Protein AF-A0A2X2K6B7-F1 (afdb_monomer_lite)

pLDDT: mean 80.63, std 18.77, range [23.19, 98.56]

Secondary structure (DSSP, 8-state):
-------TT-BSHHHHTT--HHHHHHHHHHHHH--THHHHHHHHHHHHHHTT--TTTTHHHHHHSTTHHHHHHHHHHHHHHHHHHHT--BSS--SS--HHHHHHHSPTT-HHHHHHHHHHHHHHHHHHHHHHHHHS-S-SS-HHHHHHHHHHHHTS--TTHHHHHHGGG---------------------HHHHHHTTTTT-GGGS--TT--EEEEEESSSSSHHHHHHHHHHHHHHHHT--S-EEEEEEGGG--TT-SEEEEEHHHHHHHHHH-TTSEEEEES-TTS-THHHHHHHHHHHHTT-

Radius of gyration: 25.57 Å; chains: 1; bounding box: 60×55×74 Å

Organism: Staphylococcus aureus (NCBI:txid1280)

Sequence (305 aa):
MQIKLQKAGQSILYTIESNPGPGLGILLAYMIFGKGTAKATSYGAGIIHFFGGIHEIYFPYVLMRPLLFIAVILGGMTGVATYQATGFGFKSPASPGSFIVYCLNAPRGEFLHMLLGVFLATLVSFVVAALIMKFTKEPKQDLEAATAQMETTKGKKSSVASKLVSSDKNVNTEENASGNVSETSSLDDDPEALLDNYNTEDVDAHNYNNINHVIFACDAGMGSSAMGASMLRNKFKKAGINDITVTNTAINQLPKDAQLVITQKKLTDRAIKQTPNAIHISVDNFLNSPRYEELLNNLKKDDQA

Foldseek 3Di:
DDQPDQDPQFDLVLCLVLQLQLLLLLLVLCCVLNDDLSNQLSVVLNCCVAAVLPSCLSQLSCLQPVVLVVLSVQLSVQLSVLCSVVVFGFNHRQPSSYVVSLCVRGPPPCVVSSVVSSNSSSVSSNVSSNVCSVPDDGTPDDSQVSQVVSCVVVVHHDPPNVVSSVPPPDDDDDDDDDDDDDDDDDDDDDLVVVVVVQPQADLPVDACLPAQEEEEEDQAFPHQSQLLQVVLVVVCVVLVNDRHHGGTGYLQPDDQPAAHYEYAPVCQSSNCVSHVNHRHHHAPGSNDGPSSVVNSVNVVVSVVD

Structure (mmCIF, N/CA/C/O backbone):
data_AF-A0A2X2K6B7-F1
#
_entry.id   AF-A0A2X2K6B7-F1
#
loop_
_atom_site.group_PDB
_atom_site.id
_atom_site.type_symbol
_atom_site.label_atom_id
_atom_site.label_alt_id
_atom_site.label_comp_id
_atom_site.label_asym_id
_atom_site.label_entity_id
_atom_site.label_seq_id
_atom_site.pdbx_PDB_ins_code
_atom_site.Cartn_x
_atom_site.Cartn_y
_atom_site.Cartn_z
_atom_site.occupancy
_atom_site.B_iso_or_equiv
_atom_site.auth_seq_id
_atom_site.auth_comp_id
_atom_site.auth_asym_id
_atom_site.auth_atom_id
_atom_site.pdbx_PDB_model_num
ATOM 1 N N . MET A 1 1 ? 29.391 -13.416 -27.187 1.00 36.59 1 MET A N 1
ATOM 2 C CA . MET A 1 1 ? 28.693 -12.766 -26.057 1.00 36.59 1 MET A CA 1
ATOM 3 C C . MET A 1 1 ? 29.237 -11.347 -25.927 1.00 36.59 1 MET A C 1
ATOM 5 O O . MET A 1 1 ? 30.219 -11.123 -25.239 1.00 36.59 1 MET A O 1
ATOM 9 N N . GLN A 1 2 ? 28.696 -10.410 -26.710 1.00 31.72 2 GLN A N 1
ATOM 10 C CA . GLN A 1 2 ? 29.083 -8.997 -26.648 1.00 31.72 2 GLN A CA 1
ATOM 11 C C . GLN A 1 2 ? 28.330 -8.373 -25.472 1.00 31.72 2 GLN A C 1
ATOM 13 O O . GLN A 1 2 ? 27.160 -8.021 -25.604 1.00 31.72 2 GLN A O 1
ATOM 18 N N . ILE A 1 3 ? 28.987 -8.283 -24.315 1.00 41.78 3 ILE A N 1
ATOM 19 C CA . ILE A 1 3 ? 28.579 -7.364 -23.253 1.00 41.78 3 ILE A CA 1
ATOM 20 C C . ILE A 1 3 ? 28.720 -5.972 -23.874 1.00 41.78 3 ILE A C 1
ATOM 22 O O . ILE A 1 3 ? 29.827 -5.447 -23.977 1.00 41.78 3 ILE A O 1
ATOM 26 N N . LYS A 1 4 ? 27.622 -5.410 -24.398 1.00 45.00 4 LYS A N 1
ATOM 27 C CA . LYS A 1 4 ? 27.599 -4.011 -24.831 1.00 45.00 4 LYS A CA 1
ATOM 28 C C . LYS A 1 4 ? 27.920 -3.182 -23.593 1.00 45.00 4 LYS A C 1
ATOM 30 O O . LYS A 1 4 ? 27.087 -3.066 -22.698 1.00 45.00 4 LYS A O 1
ATOM 35 N N . LEU A 1 5 ? 29.145 -2.654 -23.549 1.00 41.78 5 LEU A N 1
ATOM 36 C CA . LEU A 1 5 ? 29.534 -1.538 -22.695 1.00 41.78 5 LEU A CA 1
ATOM 37 C C . LEU A 1 5 ? 28.366 -0.546 -22.700 1.00 41.78 5 LEU A C 1
ATOM 39 O O . LEU A 1 5 ? 27.900 -0.187 -23.787 1.00 41.78 5 LEU A O 1
ATOM 43 N N . GLN A 1 6 ? 27.866 -0.173 -21.517 1.00 52.03 6 GLN A N 1
ATOM 44 C CA . GLN A 1 6 ? 26.824 0.843 -21.368 1.00 52.03 6 GLN A CA 1
ATOM 45 C C . GLN A 1 6 ? 27.099 1.973 -22.361 1.00 52.03 6 GLN A C 1
ATOM 47 O O . GLN A 1 6 ? 28.193 2.546 -22.354 1.00 52.03 6 GLN A O 1
ATOM 52 N N . LYS A 1 7 ? 26.152 2.248 -23.270 1.00 57.50 7 LYS A N 1
ATOM 53 C CA . LYS A 1 7 ? 26.311 3.373 -24.198 1.00 57.50 7 LYS A CA 1
ATOM 54 C C . LYS A 1 7 ? 26.575 4.601 -23.336 1.00 57.50 7 LYS A C 1
ATOM 56 O O . LYS A 1 7 ? 25.858 4.804 -22.356 1.00 57.50 7 LYS A O 1
ATOM 61 N N . ALA A 1 8 ? 27.605 5.374 -23.677 1.00 60.56 8 ALA A N 1
ATOM 62 C CA . ALA A 1 8 ? 28.052 6.511 -22.879 1.00 60.56 8 ALA A CA 1
ATOM 63 C C . ALA A 1 8 ? 26.851 7.337 -22.369 1.00 60.56 8 ALA A C 1
ATOM 65 O O . ALA A 1 8 ? 26.069 7.864 -23.164 1.00 60.56 8 ALA A O 1
ATOM 66 N N . GLY A 1 9 ? 26.674 7.371 -21.043 1.00 72.94 9 GLY A N 1
ATOM 67 C CA . GLY A 1 9 ? 25.596 8.099 -20.367 1.00 72.94 9 GLY A CA 1
ATOM 68 C C . GLY A 1 9 ? 24.354 7.296 -19.954 1.00 72.94 9 GLY A C 1
ATOM 69 O O . GLY A 1 9 ? 23.436 7.908 -19.425 1.00 72.94 9 GLY A O 1
ATOM 70 N N . GLN A 1 10 ? 24.280 5.975 -20.164 1.00 82.25 10 GLN A N 1
ATOM 71 C CA . GLN A 1 10 ? 23.210 5.124 -19.610 1.00 82.25 10 GLN A CA 1
ATOM 72 C C . GLN A 1 10 ? 23.665 4.404 -18.336 1.00 82.25 10 GLN A C 1
ATOM 74 O O . GLN A 1 10 ? 24.762 3.861 -18.311 1.00 82.25 10 GLN A O 1
ATOM 79 N N . SER A 1 11 ? 22.811 4.328 -17.312 1.00 86.75 11 SER A N 1
ATOM 80 C CA . SER A 1 11 ? 23.083 3.578 -16.083 1.00 86.75 11 SER A CA 1
ATOM 81 C C . SER A 1 11 ? 21.864 2.798 -15.600 1.00 86.75 11 SER A C 1
ATOM 83 O O . SER A 1 11 ? 20.737 3.298 -15.573 1.00 86.75 11 SER A O 1
ATOM 85 N N . ILE A 1 12 ? 22.111 1.563 -15.159 1.00 85.62 12 ILE A N 1
ATOM 86 C CA . ILE A 1 12 ? 21.114 0.723 -14.488 1.00 85.62 12 ILE A CA 1
ATOM 87 C C . ILE A 1 12 ? 20.723 1.291 -13.119 1.00 85.62 12 ILE A C 1
ATOM 89 O O . ILE A 1 12 ? 19.596 1.088 -12.681 1.00 85.62 12 ILE A O 1
ATOM 93 N N . LEU A 1 13 ? 21.608 2.048 -12.457 1.00 84.25 13 LEU A N 1
ATOM 94 C CA . LEU A 1 13 ? 21.356 2.599 -11.119 1.00 84.25 13 LEU A CA 1
ATOM 95 C C . LEU A 1 13 ? 20.112 3.492 -11.101 1.00 84.25 13 LEU A C 1
ATOM 97 O O . LEU A 1 13 ? 19.331 3.456 -10.157 1.00 84.25 13 LEU A O 1
ATOM 101 N N . TYR A 1 14 ? 19.866 4.210 -12.197 1.00 86.69 14 TYR A N 1
ATOM 102 C CA . TYR A 1 14 ? 18.688 5.059 -12.376 1.00 86.69 14 TYR A CA 1
ATOM 103 C C . TYR A 1 14 ? 17.361 4.293 -12.474 1.00 86.69 14 TYR A C 1
ATOM 105 O O . TYR A 1 14 ? 16.302 4.920 -12.461 1.00 86.69 14 TYR A O 1
ATOM 113 N N . THR A 1 15 ? 17.415 2.961 -12.579 1.00 81.56 15 THR A N 1
ATOM 114 C CA . THR A 1 15 ? 16.252 2.064 -12.663 1.00 81.56 15 THR A CA 1
ATOM 115 C C . THR A 1 15 ? 15.945 1.348 -11.345 1.00 81.56 15 THR A C 1
ATOM 117 O O . THR A 1 15 ? 14.876 0.754 -11.231 1.00 81.56 15 THR A O 1
ATOM 120 N N . ILE A 1 16 ? 16.870 1.349 -10.372 1.00 79.81 16 ILE A N 1
ATOM 121 C CA . ILE A 1 16 ? 16.781 0.481 -9.184 1.00 79.81 16 ILE A CA 1
ATOM 122 C C . ILE A 1 16 ? 15.652 0.931 -8.260 1.00 79.81 16 ILE A C 1
ATOM 124 O O . ILE A 1 16 ? 14.799 0.128 -7.893 1.00 79.81 16 ILE A O 1
ATOM 128 N N . GLU A 1 17 ? 15.629 2.213 -7.904 1.00 75.38 17 GLU A N 1
ATOM 129 C CA . GLU A 1 17 ? 14.649 2.750 -6.951 1.00 75.38 17 GLU A CA 1
ATOM 130 C C . GLU A 1 17 ? 13.273 2.976 -7.576 1.00 75.38 17 GLU A C 1
ATOM 132 O O . GLU A 1 17 ? 12.264 3.005 -6.882 1.00 75.38 17 GLU A O 1
ATOM 137 N N . SER A 1 18 ? 13.234 3.151 -8.892 1.00 85.06 18 SER A N 1
ATOM 138 C CA . SER A 1 18 ? 12.069 3.656 -9.603 1.00 85.06 18 SER A CA 1
ATOM 139 C C . SER A 1 18 ? 11.299 2.568 -10.348 1.00 85.06 18 SER A C 1
ATOM 141 O O . SER A 1 18 ? 10.306 2.879 -11.003 1.00 85.06 18 SER A O 1
ATOM 143 N N . ASN A 1 19 ? 11.701 1.291 -10.246 1.00 92.75 19 ASN A N 1
ATOM 144 C CA . ASN A 1 19 ? 11.032 0.191 -10.942 1.00 92.75 19 ASN A CA 1
ATOM 145 C C . ASN A 1 19 ? 9.666 -0.085 -10.294 1.00 92.75 19 ASN A C 1
ATOM 147 O O . ASN A 1 19 ? 9.624 -0.577 -9.166 1.00 92.75 19 ASN A O 1
ATOM 151 N N . PRO A 1 20 ? 8.536 0.160 -10.987 1.00 95.19 20 PRO A N 1
ATOM 152 C CA . PRO A 1 20 ? 7.221 -0.048 -10.391 1.00 95.19 20 PRO A CA 1
ATOM 153 C C . PRO A 1 20 ? 6.862 -1.535 -10.268 1.00 95.19 20 PRO A C 1
ATOM 155 O O . PRO A 1 20 ? 5.903 -1.878 -9.572 1.00 95.19 20 PRO A O 1
ATOM 158 N N . GLY A 1 21 ? 7.611 -2.423 -10.927 1.00 96.44 21 GLY A N 1
ATOM 159 C CA . GLY A 1 21 ? 7.272 -3.829 -11.085 1.00 96.44 21 GLY A CA 1
ATOM 160 C C . GLY A 1 21 ? 7.060 -4.592 -9.771 1.00 96.44 21 GLY A C 1
ATOM 161 O O . GLY A 1 21 ? 5.987 -5.180 -9.603 1.00 96.44 21 GLY A O 1
ATOM 162 N N . PRO A 1 22 ? 8.010 -4.563 -8.814 1.00 96.94 22 PRO A N 1
ATOM 163 C CA . PRO A 1 22 ? 7.897 -5.309 -7.561 1.00 96.94 22 PRO A CA 1
ATOM 164 C C . PRO A 1 22 ? 6.671 -4.916 -6.730 1.00 96.94 22 PRO A C 1
ATOM 166 O O . PRO A 1 22 ? 5.918 -5.793 -6.306 1.00 96.94 22 PRO A O 1
ATOM 169 N N . GLY A 1 23 ? 6.427 -3.614 -6.546 1.00 96.25 23 GLY A N 1
ATOM 170 C CA . GLY A 1 23 ? 5.261 -3.112 -5.811 1.00 96.25 23 GLY A CA 1
ATOM 171 C C . GLY A 1 23 ? 3.938 -3.433 -6.510 1.00 96.25 23 GLY A C 1
ATOM 172 O O . GLY A 1 23 ? 2.986 -3.866 -5.860 1.00 96.25 23 GLY A O 1
ATOM 173 N N . LEU A 1 24 ? 3.896 -3.330 -7.846 1.00 97.62 24 LEU A N 1
ATOM 174 C CA . LEU A 1 24 ? 2.719 -3.709 -8.630 1.00 97.62 24 LEU A CA 1
ATOM 175 C C . LEU A 1 24 ? 2.376 -5.195 -8.448 1.00 97.62 24 LEU A C 1
ATOM 177 O O . LEU A 1 24 ? 1.203 -5.532 -8.321 1.00 97.62 24 LEU A O 1
ATOM 181 N N . GLY A 1 25 ? 3.381 -6.075 -8.379 1.00 98.00 25 GLY A N 1
ATOM 182 C CA . GLY A 1 25 ? 3.166 -7.506 -8.142 1.00 98.00 25 GLY A CA 1
ATOM 183 C C . GLY A 1 25 ? 2.453 -7.794 -6.817 1.00 98.00 25 GLY A C 1
ATOM 184 O O . GLY A 1 25 ? 1.529 -8.607 -6.783 1.00 98.00 25 GLY A O 1
ATOM 185 N N . ILE A 1 26 ? 2.806 -7.070 -5.747 1.00 97.94 26 ILE A N 1
ATOM 186 C CA . ILE A 1 26 ? 2.114 -7.158 -4.450 1.00 97.94 26 ILE A CA 1
ATOM 187 C C . ILE A 1 26 ? 0.657 -6.715 -4.581 1.00 97.94 26 ILE A C 1
ATOM 189 O O . ILE A 1 26 ? -0.249 -7.409 -4.122 1.00 97.94 26 ILE A O 1
ATOM 193 N N . LEU A 1 27 ? 0.422 -5.565 -5.214 1.00 97.44 27 LEU A N 1
ATOM 194 C CA . LEU A 1 27 ? -0.922 -5.005 -5.352 1.00 97.44 27 LEU A CA 1
ATOM 195 C C . LEU A 1 27 ? -1.823 -5.918 -6.190 1.00 97.44 27 LEU A C 1
ATOM 197 O O . LEU A 1 27 ? -2.953 -6.177 -5.790 1.00 97.44 27 LEU A O 1
ATOM 201 N N . LEU A 1 28 ? -1.309 -6.500 -7.278 1.00 97.94 28 LEU A N 1
ATOM 202 C CA . LEU A 1 28 ? -2.024 -7.510 -8.065 1.00 97.94 28 LEU A CA 1
ATOM 203 C C . LEU A 1 28 ? -2.361 -8.759 -7.236 1.00 97.94 28 LEU A C 1
ATOM 205 O O . LEU A 1 28 ? -3.454 -9.314 -7.366 1.00 97.94 28 LEU A O 1
ATOM 209 N N . ALA A 1 29 ? -1.461 -9.191 -6.348 1.00 97.31 29 ALA A N 1
ATOM 210 C CA . ALA A 1 29 ? -1.739 -10.307 -5.450 1.00 97.31 29 ALA A CA 1
ATOM 211 C C . ALA A 1 29 ? -2.889 -9.975 -4.483 1.00 97.31 29 ALA A C 1
ATOM 213 O O . ALA A 1 29 ? -3.757 -10.819 -4.266 1.00 97.31 29 ALA A O 1
ATOM 214 N N . TYR A 1 30 ? -2.969 -8.741 -3.976 1.00 95.12 30 TYR A N 1
ATOM 215 C CA . TYR A 1 30 ? -4.104 -8.275 -3.170 1.00 95.12 30 TYR A CA 1
ATOM 216 C C . TYR A 1 30 ? -5.403 -8.113 -3.972 1.00 95.12 30 TYR A C 1
ATOM 218 O O . TYR A 1 30 ? -6.466 -8.469 -3.460 1.00 95.12 30 TYR A O 1
ATOM 226 N N . MET A 1 31 ? -5.344 -7.674 -5.231 1.00 95.56 31 MET A N 1
ATOM 227 C CA . MET A 1 31 ? -6.532 -7.597 -6.093 1.00 95.56 31 MET A CA 1
ATOM 228 C C . MET A 1 31 ? -7.167 -8.981 -6.291 1.00 95.56 31 MET A C 1
ATOM 230 O O . MET A 1 31 ? -8.390 -9.129 -6.248 1.00 95.56 31 MET A O 1
ATOM 234 N N . ILE A 1 32 ? -6.345 -10.022 -6.461 1.00 95.19 32 ILE A N 1
ATOM 235 C CA . ILE A 1 32 ? -6.828 -11.384 -6.720 1.00 95.19 32 ILE A CA 1
ATOM 236 C C . ILE A 1 32 ? -7.143 -12.120 -5.411 1.00 95.19 32 ILE A C 1
ATOM 238 O O . ILE A 1 32 ? -8.279 -12.555 -5.210 1.00 95.19 32 ILE A O 1
ATOM 242 N N . PHE A 1 33 ? -6.165 -12.219 -4.508 1.00 93.19 33 PHE A N 1
ATOM 243 C CA . PHE A 1 33 ? -6.197 -13.069 -3.310 1.00 93.19 33 PHE A CA 1
ATOM 244 C C . PHE A 1 33 ? -6.465 -12.309 -2.004 1.00 93.19 33 PHE A C 1
ATOM 246 O O . PHE A 1 33 ? -6.597 -12.931 -0.946 1.00 93.19 33 PHE A O 1
ATOM 253 N N . GLY A 1 34 ? -6.513 -10.977 -2.041 1.00 87.75 34 GLY A N 1
ATOM 254 C CA . GLY A 1 34 ? -6.853 -10.164 -0.879 1.00 87.75 34 GLY A CA 1
ATOM 255 C C . GLY A 1 34 ? -8.307 -10.362 -0.453 1.00 87.75 34 GLY A C 1
ATOM 256 O O . GLY A 1 34 ? -9.141 -10.890 -1.192 1.00 87.75 34 GLY A O 1
ATOM 257 N N . LYS A 1 35 ? -8.625 -9.908 0.757 1.00 83.12 35 LYS A N 1
ATOM 258 C CA . LYS A 1 35 ? -9.978 -9.953 1.321 1.00 83.12 35 LYS A CA 1
ATOM 259 C C . LYS A 1 35 ? -10.330 -8.607 1.944 1.00 83.12 35 LYS A C 1
ATOM 261 O O . LYS A 1 35 ? -9.435 -7.876 2.367 1.00 83.12 35 LYS A O 1
ATOM 266 N N . GLY A 1 36 ? -11.629 -8.323 2.023 1.00 84.88 36 GLY A N 1
ATOM 267 C CA . GLY A 1 36 ? -12.159 -7.125 2.674 1.00 84.88 36 GLY A CA 1
ATOM 268 C C . GLY A 1 36 ? -11.644 -5.826 2.054 1.00 84.88 36 GLY A C 1
ATOM 269 O O . GLY A 1 36 ? -11.404 -5.756 0.846 1.00 84.88 36 GLY A O 1
ATOM 270 N N . THR A 1 37 ? -11.442 -4.823 2.908 1.00 81.50 37 THR A N 1
ATOM 271 C CA . THR A 1 37 ? -10.986 -3.476 2.531 1.00 81.50 37 THR A CA 1
ATOM 272 C C . THR A 1 37 ? -9.662 -3.512 1.774 1.00 81.50 37 THR A C 1
ATOM 274 O O . THR A 1 37 ? -9.552 -2.912 0.716 1.00 81.50 37 THR A O 1
ATOM 277 N N . ALA A 1 38 ? -8.698 -4.329 2.209 1.00 85.12 38 ALA A N 1
ATOM 278 C CA . ALA A 1 38 ? -7.400 -4.440 1.543 1.00 85.12 38 ALA A CA 1
ATOM 279 C C . ALA A 1 38 ? -7.488 -4.899 0.076 1.00 85.12 38 ALA A C 1
ATOM 281 O O . ALA A 1 38 ? -6.627 -4.555 -0.726 1.00 85.12 38 ALA A O 1
ATOM 282 N N . LYS A 1 39 ? -8.507 -5.674 -0.314 1.00 88.62 39 LYS A N 1
ATOM 283 C CA . LYS A 1 39 ? -8.715 -6.001 -1.733 1.00 88.62 39 LYS A CA 1
ATOM 284 C C . LYS A 1 39 ? -9.296 -4.813 -2.491 1.00 88.62 39 LYS A C 1
ATOM 286 O O . LYS A 1 39 ? -8.797 -4.490 -3.565 1.00 88.62 39 LYS A O 1
ATOM 291 N N . ALA A 1 40 ? -10.321 -4.174 -1.945 1.00 84.31 40 ALA A N 1
ATOM 292 C CA . ALA A 1 40 ? -11.025 -3.085 -2.609 1.00 84.31 40 ALA A CA 1
ATOM 293 C C . ALA A 1 40 ? -10.121 -1.846 -2.806 1.00 84.31 40 ALA A C 1
ATOM 295 O O . ALA A 1 40 ? -9.972 -1.358 -3.929 1.00 84.31 40 ALA A O 1
ATOM 296 N N . THR A 1 41 ? -9.340 -1.467 -1.795 1.00 86.38 41 THR A N 1
ATOM 297 C CA . THR A 1 41 ? -8.381 -0.357 -1.892 1.00 86.38 41 THR A CA 1
ATOM 298 C C . THR A 1 41 ? -7.180 -0.658 -2.797 1.00 86.38 41 THR A C 1
ATOM 300 O O . THR A 1 41 ? -6.545 0.270 -3.311 1.00 86.38 41 THR A O 1
ATOM 303 N N . SER A 1 42 ? -6.841 -1.939 -3.011 1.00 92.00 42 SER A N 1
ATOM 304 C CA . SER A 1 42 ? -5.665 -2.326 -3.808 1.00 92.00 42 SER A CA 1
ATOM 305 C C . SER A 1 42 ? -5.777 -1.920 -5.277 1.00 92.00 42 SER A C 1
ATOM 307 O O . SER A 1 42 ? -4.755 -1.612 -5.890 1.00 92.00 42 SER A O 1
ATOM 309 N N . TYR A 1 43 ? -6.996 -1.830 -5.824 1.00 91.12 43 TYR A N 1
ATOM 310 C CA . TYR A 1 43 ? -7.249 -1.354 -7.189 1.00 91.12 43 TYR A CA 1
ATOM 311 C C . TYR A 1 43 ? -6.789 0.095 -7.373 1.00 91.12 43 TYR A C 1
ATOM 313 O O . TYR A 1 43 ? -5.968 0.385 -8.246 1.00 91.12 43 TYR A O 1
ATOM 321 N N . GLY A 1 44 ? -7.255 0.994 -6.499 1.00 91.00 44 GLY A N 1
ATOM 322 C CA . GLY A 1 44 ? -6.844 2.399 -6.506 1.00 91.00 44 GLY A CA 1
ATOM 323 C C . GLY A 1 44 ? -5.351 2.561 -6.213 1.00 91.00 44 GLY A C 1
ATOM 324 O O . GLY A 1 44 ? -4.659 3.308 -6.907 1.00 91.00 44 GLY A O 1
ATOM 325 N N . ALA A 1 45 ? -4.831 1.799 -5.244 1.00 92.38 45 ALA A N 1
ATOM 326 C CA . ALA A 1 45 ? -3.402 1.773 -4.940 1.00 92.38 45 ALA A CA 1
ATOM 327 C C . ALA A 1 45 ? -2.565 1.366 -6.162 1.00 92.38 45 ALA A C 1
ATOM 329 O O . ALA A 1 45 ? -1.535 1.981 -6.420 1.00 92.38 45 ALA A O 1
ATOM 330 N N . GLY A 1 46 ? -3.017 0.378 -6.941 1.00 95.12 46 GLY A N 1
ATOM 331 C CA . GLY A 1 46 ? -2.348 -0.092 -8.157 1.00 95.12 46 GLY A CA 1
ATOM 332 C C . GLY A 1 46 ? -2.202 0.997 -9.212 1.00 95.12 46 GLY A C 1
ATOM 333 O O . GLY A 1 46 ? -1.113 1.192 -9.752 1.00 95.12 46 GLY A O 1
ATOM 334 N N . ILE A 1 47 ? -3.274 1.751 -9.460 1.00 93.31 47 ILE A N 1
ATOM 335 C CA . ILE A 1 47 ? -3.277 2.855 -10.431 1.00 93.31 47 ILE A CA 1
ATOM 336 C C . ILE A 1 47 ? -2.305 3.955 -9.989 1.00 93.31 47 ILE A C 1
ATOM 338 O O . ILE A 1 47 ? -1.466 4.403 -10.771 1.00 93.31 47 ILE A O 1
ATOM 342 N N . ILE A 1 48 ? -2.378 4.358 -8.721 1.00 91.50 48 ILE A N 1
ATOM 343 C CA . ILE A 1 48 ? -1.546 5.424 -8.148 1.00 91.50 48 ILE A CA 1
ATOM 344 C C . ILE A 1 48 ? -0.070 5.015 -8.102 1.00 91.50 48 ILE A C 1
ATOM 346 O O . ILE A 1 48 ? 0.811 5.815 -8.415 1.00 91.50 48 ILE A O 1
ATOM 350 N N . HIS A 1 49 ? 0.207 3.761 -7.754 1.00 94.50 49 HIS A N 1
ATOM 351 C CA . HIS A 1 49 ? 1.552 3.195 -7.757 1.00 94.50 49 HIS A CA 1
ATOM 352 C C . HIS A 1 49 ? 2.153 3.217 -9.162 1.00 94.50 49 HIS A C 1
ATOM 354 O O . HIS A 1 49 ? 3.226 3.777 -9.380 1.00 94.50 49 HIS A O 1
ATOM 360 N N . PHE A 1 50 ? 1.444 2.618 -10.122 1.00 95.88 50 PHE A N 1
ATOM 361 C CA . PHE A 1 50 ? 1.981 2.350 -11.449 1.00 95.88 50 PHE A CA 1
ATOM 362 C C . PHE A 1 50 ? 2.019 3.598 -12.331 1.00 95.88 50 PHE A C 1
ATOM 364 O O . PHE A 1 50 ? 3.055 3.905 -12.918 1.00 95.88 50 PHE A O 1
ATOM 371 N N . PHE A 1 51 ? 0.920 4.352 -12.402 1.00 94.19 51 PHE A N 1
ATOM 372 C CA . PHE A 1 51 ? 0.834 5.555 -13.234 1.00 94.19 51 PHE A CA 1
ATOM 373 C C . PHE A 1 51 ? 1.243 6.824 -12.489 1.00 94.19 51 PHE A C 1
ATOM 375 O O . PHE A 1 51 ? 1.826 7.714 -13.098 1.00 94.19 51 PHE A O 1
ATOM 382 N N . GLY A 1 52 ? 0.979 6.911 -11.184 1.00 90.06 52 GLY A N 1
ATOM 383 C CA . GLY A 1 52 ? 1.390 8.059 -10.371 1.00 90.06 52 GLY A CA 1
ATOM 384 C C . GLY A 1 52 ? 2.853 8.000 -9.923 1.00 90.06 52 GLY A C 1
ATOM 385 O O . GLY A 1 52 ? 3.452 9.036 -9.651 1.00 90.06 52 GLY A O 1
ATOM 386 N N . GLY A 1 53 ? 3.460 6.808 -9.871 1.00 91.06 53 GLY A N 1
ATOM 387 C CA . GLY A 1 53 ? 4.854 6.642 -9.451 1.00 91.06 53 GLY A CA 1
ATOM 388 C C . GLY A 1 53 ? 5.079 6.814 -7.950 1.00 91.06 53 GLY A C 1
ATOM 389 O O . GLY A 1 53 ? 6.211 7.040 -7.523 1.00 91.06 53 GLY A O 1
ATOM 390 N N . ILE A 1 54 ? 4.015 6.721 -7.147 1.00 90.94 54 ILE A N 1
ATOM 391 C CA . ILE A 1 54 ? 4.068 6.847 -5.687 1.00 90.94 54 ILE A CA 1
ATOM 392 C C . ILE A 1 54 ? 4.314 5.460 -5.092 1.00 90.94 54 ILE A C 1
ATOM 394 O O . ILE A 1 54 ? 3.390 4.742 -4.718 1.00 90.94 54 ILE A O 1
ATOM 398 N N . HIS A 1 55 ? 5.585 5.068 -5.025 1.00 90.06 55 HIS A N 1
ATOM 399 C CA . HIS A 1 55 ? 5.989 3.709 -4.633 1.00 90.06 55 HIS A CA 1
ATOM 400 C C . HIS A 1 55 ? 5.870 3.416 -3.142 1.00 90.06 55 HIS A C 1
ATOM 402 O O . HIS A 1 55 ? 6.048 2.288 -2.717 1.00 90.06 55 HIS A O 1
ATOM 408 N N . GLU A 1 56 ? 5.519 4.396 -2.323 1.00 87.25 56 GLU A N 1
ATOM 409 C CA . GLU A 1 56 ? 5.184 4.138 -0.923 1.00 87.25 56 GLU A CA 1
ATOM 410 C C . GLU A 1 56 ? 3.803 3.494 -0.757 1.00 87.25 56 GLU A C 1
ATOM 412 O O . GLU A 1 56 ? 3.533 2.864 0.258 1.00 87.25 56 GLU A O 1
ATOM 417 N N . ILE A 1 57 ? 2.916 3.614 -1.750 1.00 89.88 57 ILE A N 1
ATOM 418 C CA . ILE A 1 57 ? 1.499 3.274 -1.585 1.00 89.88 57 ILE A CA 1
ATOM 419 C C . ILE A 1 57 ? 1.255 1.772 -1.397 1.00 89.88 57 ILE A C 1
ATOM 421 O O . ILE A 1 57 ? 0.222 1.374 -0.861 1.00 89.88 57 ILE A O 1
ATOM 425 N N . TYR A 1 58 ? 2.208 0.930 -1.808 1.00 93.00 58 TYR A N 1
ATOM 426 C CA . TYR A 1 58 ? 2.140 -0.515 -1.603 1.00 93.00 58 TYR A CA 1
ATOM 427 C C . TYR A 1 58 ? 2.730 -0.959 -0.252 1.00 93.00 58 TYR A C 1
ATOM 429 O O . TYR A 1 58 ? 2.484 -2.086 0.178 1.00 93.00 58 TYR A O 1
ATOM 437 N N . PHE A 1 59 ? 3.470 -0.099 0.458 1.00 93.06 59 PHE A N 1
ATOM 438 C CA . PHE A 1 59 ? 4.065 -0.448 1.751 1.00 93.06 59 PHE A CA 1
ATOM 439 C C . PHE A 1 59 ? 3.065 -0.822 2.854 1.00 93.06 59 PHE A C 1
ATOM 441 O O . PHE A 1 59 ? 3.397 -1.750 3.592 1.00 93.06 59 PHE A O 1
ATOM 448 N N . PRO A 1 60 ? 1.852 -0.236 2.991 1.00 90.44 60 PRO A N 1
ATOM 449 C CA . PRO A 1 60 ? 0.928 -0.676 4.032 1.00 90.44 60 PRO A CA 1
ATOM 450 C C . PRO A 1 60 ? 0.546 -2.144 3.821 1.00 90.44 60 PRO A C 1
ATOM 452 O O . PRO A 1 60 ? 0.530 -2.925 4.764 1.00 90.44 60 PRO A O 1
ATOM 455 N N . TYR A 1 61 ? 0.348 -2.554 2.565 1.00 93.12 61 TYR A N 1
ATOM 456 C CA . TYR A 1 61 ? 0.042 -3.936 2.196 1.00 93.12 61 TYR A CA 1
ATOM 457 C C . TYR A 1 61 ? 1.167 -4.897 2.595 1.00 93.12 61 TYR A C 1
ATOM 459 O O . TYR A 1 61 ? 0.910 -5.989 3.099 1.00 93.12 61 TYR A O 1
ATOM 467 N N . VAL A 1 62 ? 2.426 -4.480 2.440 1.00 94.25 62 VAL A N 1
ATOM 468 C CA . VAL A 1 62 ? 3.579 -5.266 2.901 1.00 94.25 62 VAL A CA 1
ATOM 469 C C . VAL A 1 62 ? 3.654 -5.294 4.432 1.00 94.25 62 VAL A C 1
ATOM 471 O O . VAL A 1 62 ? 3.902 -6.351 5.007 1.00 94.25 62 VAL A O 1
ATOM 474 N N . LEU A 1 63 ? 3.382 -4.179 5.117 1.00 90.50 63 LEU A N 1
ATOM 475 C CA . LEU A 1 63 ? 3.392 -4.107 6.585 1.00 90.50 63 LEU A CA 1
ATOM 476 C C . LEU A 1 63 ? 2.278 -4.944 7.231 1.00 90.50 63 LEU A C 1
ATOM 478 O O . LEU A 1 63 ? 2.501 -5.543 8.283 1.00 90.50 63 LEU A O 1
ATOM 482 N N . MET A 1 64 ? 1.112 -5.070 6.589 1.00 89.38 64 MET A N 1
ATOM 483 C CA . MET A 1 64 ? 0.051 -5.989 7.027 1.00 89.38 64 MET A CA 1
ATOM 484 C C . MET A 1 64 ? 0.526 -7.449 7.059 1.00 89.38 64 MET A C 1
ATOM 486 O O . MET A 1 64 ? 0.084 -8.237 7.902 1.00 89.38 64 MET A O 1
ATOM 490 N N . ARG A 1 65 ? 1.422 -7.835 6.140 1.00 90.69 65 ARG A N 1
ATOM 491 C CA . ARG A 1 65 ? 1.983 -9.190 6.031 1.00 90.69 65 ARG A CA 1
ATOM 492 C C . ARG A 1 65 ? 3.487 -9.132 5.734 1.00 90.69 65 ARG A C 1
ATOM 494 O O . ARG A 1 65 ? 3.881 -9.340 4.588 1.00 90.69 65 ARG A O 1
ATOM 501 N N . PRO A 1 66 ? 4.351 -8.953 6.753 1.00 91.06 66 PRO A N 1
ATOM 502 C CA . PRO A 1 66 ? 5.779 -8.683 6.548 1.00 91.06 66 PRO A CA 1
ATOM 503 C C . PRO A 1 66 ? 6.555 -9.734 5.740 1.00 91.06 66 PRO A C 1
ATOM 505 O O . PRO A 1 66 ? 7.590 -9.415 5.169 1.00 91.06 66 PRO A O 1
ATOM 508 N N . LEU A 1 67 ? 6.071 -10.977 5.621 1.00 94.00 67 LEU A N 1
ATOM 509 C CA . LEU A 1 67 ? 6.691 -11.950 4.710 1.00 94.00 67 LEU A CA 1
ATOM 510 C C . LEU A 1 67 ? 6.705 -11.470 3.248 1.00 94.00 67 LEU A C 1
ATOM 512 O O . LEU A 1 67 ? 7.589 -11.866 2.493 1.00 94.00 67 LEU A O 1
ATOM 516 N N . LEU A 1 68 ? 5.786 -10.585 2.852 1.00 95.25 68 LEU A N 1
ATOM 517 C CA . LEU A 1 68 ? 5.741 -10.003 1.511 1.00 95.25 68 LEU A CA 1
ATOM 518 C C . LEU A 1 68 ? 6.974 -9.154 1.167 1.00 95.25 68 LEU A C 1
ATOM 520 O O . LEU A 1 68 ? 7.220 -8.930 -0.015 1.00 95.25 68 LEU A O 1
ATOM 524 N N . PHE A 1 69 ? 7.809 -8.763 2.140 1.00 95.44 69 PHE A N 1
ATOM 525 C CA . PHE A 1 69 ? 9.121 -8.176 1.843 1.00 95.44 69 PHE A CA 1
ATOM 526 C C . PHE A 1 69 ? 9.981 -9.102 0.973 1.00 95.44 69 PHE A C 1
ATOM 528 O O . PHE A 1 69 ? 10.684 -8.625 0.086 1.00 95.44 69 PHE A O 1
ATOM 535 N N . ILE A 1 70 ? 9.874 -10.423 1.157 1.00 96.81 70 ILE A N 1
ATOM 536 C CA . ILE A 1 70 ? 10.592 -11.407 0.336 1.00 96.81 70 ILE A CA 1
ATOM 537 C C . ILE A 1 70 ? 10.152 -11.301 -1.130 1.00 96.81 70 ILE A C 1
ATOM 539 O O . ILE A 1 70 ? 10.992 -11.319 -2.027 1.00 96.81 70 ILE A O 1
ATOM 543 N N . ALA A 1 71 ? 8.852 -11.135 -1.385 1.00 97.44 71 ALA A N 1
ATOM 544 C CA . ALA A 1 71 ? 8.325 -10.973 -2.739 1.00 97.44 71 ALA A CA 1
ATOM 545 C C . ALA A 1 71 ? 8.849 -9.693 -3.412 1.00 97.44 71 ALA A C 1
ATOM 547 O O . ALA A 1 71 ? 9.272 -9.736 -4.567 1.00 97.44 71 ALA A O 1
ATOM 548 N N . VAL A 1 72 ? 8.904 -8.579 -2.674 1.00 96.38 72 VAL A N 1
ATOM 549 C CA . VAL A 1 72 ? 9.455 -7.308 -3.172 1.00 96.38 72 VAL A CA 1
ATOM 550 C C . VAL A 1 72 ? 10.941 -7.443 -3.505 1.00 96.38 72 VAL A C 1
ATOM 552 O O . VAL A 1 72 ? 11.360 -7.025 -4.584 1.00 96.38 72 VAL A O 1
ATOM 555 N N . ILE A 1 73 ? 11.730 -8.061 -2.620 1.00 96.38 73 ILE A N 1
ATOM 556 C CA . ILE A 1 73 ? 13.170 -8.274 -2.826 1.00 96.38 73 ILE A CA 1
ATOM 557 C C . ILE A 1 73 ? 13.407 -9.136 -4.068 1.00 96.38 73 ILE A C 1
ATOM 559 O O . ILE A 1 73 ? 14.151 -8.731 -4.957 1.00 96.38 73 ILE A O 1
ATOM 563 N N . LEU A 1 74 ? 12.740 -10.290 -4.174 1.00 97.88 74 LEU A N 1
ATOM 564 C CA . LEU A 1 74 ? 12.910 -11.198 -5.312 1.00 97.88 74 LEU A CA 1
ATOM 565 C C . LEU A 1 74 ? 12.432 -10.576 -6.631 1.00 97.88 74 LEU A C 1
ATOM 567 O O . LEU A 1 74 ? 13.097 -10.725 -7.659 1.00 97.88 74 LEU A O 1
ATOM 571 N N . GLY A 1 75 ? 11.322 -9.832 -6.613 1.00 97.50 75 GLY A N 1
ATOM 572 C CA . GLY A 1 75 ? 10.862 -9.065 -7.770 1.00 97.50 75 GLY A CA 1
ATOM 573 C C . GLY A 1 75 ? 11.874 -7.996 -8.192 1.00 97.50 75 GLY A C 1
ATOM 574 O O . GLY A 1 75 ? 12.211 -7.894 -9.371 1.00 97.50 75 GLY A O 1
ATOM 575 N N . GLY A 1 76 ? 12.411 -7.236 -7.232 1.00 95.44 76 GLY A N 1
ATOM 576 C CA . GLY A 1 76 ? 13.426 -6.208 -7.475 1.00 95.44 76 GLY A CA 1
ATOM 577 C C . GLY A 1 76 ? 14.714 -6.790 -8.052 1.00 95.44 76 GLY A C 1
ATOM 578 O O . GLY A 1 76 ? 15.191 -6.326 -9.088 1.00 95.44 76 GLY A O 1
ATOM 579 N N . MET A 1 77 ? 15.221 -7.869 -7.449 1.00 96.25 77 MET A N 1
ATOM 580 C CA . MET A 1 77 ? 16.387 -8.609 -7.940 1.00 96.25 77 MET A CA 1
ATOM 581 C C . MET A 1 77 ? 16.175 -9.125 -9.365 1.00 96.25 77 MET A C 1
ATOM 583 O O . MET A 1 77 ? 17.074 -9.004 -10.192 1.00 96.25 77 MET A O 1
ATOM 587 N N . THR A 1 78 ? 14.982 -9.638 -9.681 1.00 97.00 78 THR A N 1
ATOM 588 C CA . THR A 1 78 ? 14.641 -10.105 -11.036 1.00 97.00 78 THR A CA 1
ATOM 589 C C . THR A 1 78 ? 14.676 -8.963 -12.050 1.00 97.00 78 THR A C 1
ATOM 591 O O . THR A 1 78 ? 15.235 -9.119 -13.136 1.00 97.00 78 THR A O 1
ATOM 594 N N . GLY A 1 79 ? 14.119 -7.800 -11.703 1.00 94.88 79 GLY A N 1
ATOM 595 C CA . GLY A 1 79 ? 14.157 -6.619 -12.566 1.00 94.88 79 GLY A CA 1
ATOM 596 C C . GLY A 1 79 ? 15.588 -6.152 -12.842 1.00 94.88 79 GLY A C 1
ATOM 597 O O . GLY A 1 79 ? 15.968 -5.985 -14.000 1.00 94.88 79 GLY A O 1
ATOM 598 N N . VAL A 1 80 ? 16.403 -6.015 -11.790 1.00 93.44 80 VAL A N 1
ATOM 599 C CA . VAL A 1 80 ? 17.818 -5.622 -11.909 1.00 93.44 80 VAL A CA 1
ATOM 600 C C . VAL A 1 80 ? 18.605 -6.6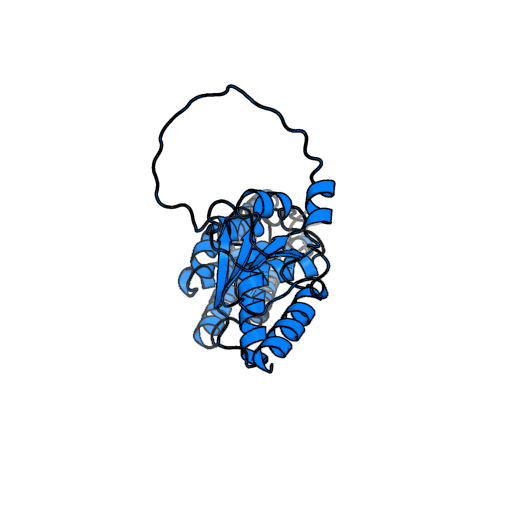39 -12.736 1.00 93.44 80 VAL A C 1
ATOM 602 O O . VAL A 1 80 ? 19.317 -6.249 -13.658 1.00 93.44 80 VAL A O 1
ATOM 605 N N . ALA A 1 81 ? 18.432 -7.937 -12.476 1.00 94.75 81 ALA A N 1
ATOM 606 C CA . ALA A 1 81 ? 19.088 -8.994 -13.242 1.00 94.75 81 ALA A CA 1
ATOM 607 C C . ALA A 1 81 ? 18.681 -8.970 -14.725 1.00 94.75 81 ALA A C 1
ATOM 609 O O . ALA A 1 81 ? 19.531 -9.138 -15.598 1.00 94.75 81 ALA A O 1
ATOM 610 N N . THR A 1 82 ? 17.405 -8.701 -15.022 1.00 94.44 82 THR A N 1
ATOM 611 C CA . THR A 1 82 ? 16.912 -8.572 -16.402 1.00 94.44 82 THR A CA 1
ATOM 612 C C . THR A 1 82 ? 17.596 -7.409 -17.113 1.00 94.44 82 THR A C 1
ATOM 614 O O . THR A 1 82 ? 18.146 -7.596 -18.195 1.00 94.44 82 THR A O 1
ATOM 617 N N . TYR A 1 83 ? 17.635 -6.226 -16.494 1.00 92.81 83 TYR A N 1
ATOM 618 C CA . TYR A 1 83 ? 18.290 -5.058 -17.086 1.00 92.81 83 TYR A CA 1
ATOM 619 C C . TYR A 1 83 ? 19.798 -5.240 -17.236 1.00 92.81 83 TYR A C 1
ATOM 621 O O . TYR A 1 83 ? 20.364 -4.820 -18.245 1.00 92.81 83 TYR A O 1
ATOM 629 N N . GLN A 1 84 ? 20.441 -5.917 -16.284 1.00 91.12 84 GLN A N 1
ATOM 630 C CA . GLN A 1 84 ? 21.850 -6.276 -16.382 1.00 91.12 84 GLN A CA 1
ATOM 631 C C . GLN A 1 84 ? 22.100 -7.227 -17.561 1.00 91.12 84 GLN A C 1
ATOM 633 O O . GLN A 1 84 ? 23.042 -7.015 -18.322 1.00 91.12 84 GLN A O 1
ATOM 638 N N . ALA A 1 85 ? 21.240 -8.232 -17.756 1.00 91.44 85 ALA A N 1
ATOM 639 C CA . ALA A 1 85 ? 21.352 -9.193 -18.852 1.00 91.44 85 ALA A CA 1
ATOM 640 C C . ALA A 1 85 ? 21.100 -8.558 -20.230 1.00 91.44 85 ALA A C 1
ATOM 642 O O . ALA A 1 85 ? 21.781 -8.892 -21.198 1.00 91.44 85 ALA A O 1
ATOM 643 N N . THR A 1 86 ? 20.149 -7.626 -20.330 1.00 89.44 86 THR A N 1
ATOM 644 C CA . THR A 1 86 ? 19.822 -6.940 -21.591 1.00 89.44 86 THR A CA 1
ATOM 645 C C . THR A 1 86 ? 20.685 -5.705 -21.858 1.00 89.44 86 THR A C 1
ATOM 647 O O . THR A 1 86 ? 20.581 -5.112 -22.930 1.00 89.44 86 THR A O 1
ATOM 650 N N . GLY A 1 87 ? 21.508 -5.280 -20.893 1.00 88.12 87 GLY A N 1
ATOM 651 C CA . GLY A 1 87 ? 22.283 -4.039 -20.964 1.00 88.12 87 GLY A CA 1
ATOM 652 C C . GLY A 1 87 ? 21.418 -2.772 -20.952 1.00 88.12 87 GLY A C 1
ATOM 653 O O . GLY A 1 87 ? 21.808 -1.764 -21.534 1.00 88.12 87 GLY A O 1
ATOM 654 N N . PHE A 1 88 ? 20.234 -2.828 -20.336 1.00 90.25 88 PHE A N 1
ATOM 655 C CA . PHE A 1 88 ? 19.310 -1.697 -20.262 1.00 90.25 88 PHE A CA 1
ATOM 656 C C . PHE A 1 88 ? 19.705 -0.719 -19.146 1.00 90.25 88 PHE A C 1
ATOM 658 O O . PHE A 1 88 ? 20.097 -1.127 -18.052 1.00 90.25 88 PHE A O 1
ATOM 665 N N . GLY A 1 89 ? 19.535 0.579 -19.398 1.00 89.00 89 GLY A N 1
ATOM 666 C CA . GLY A 1 89 ? 19.696 1.626 -18.393 1.00 89.00 89 GLY A CA 1
ATOM 667 C C . GLY A 1 89 ? 19.127 2.963 -18.861 1.00 89.00 89 GLY A C 1
ATOM 668 O O . GLY A 1 89 ? 19.108 3.264 -20.058 1.00 89.00 89 GLY A O 1
ATOM 669 N N . PHE A 1 90 ? 18.673 3.786 -17.917 1.00 89.19 90 PHE A N 1
ATOM 670 C CA . PHE A 1 90 ? 18.223 5.143 -18.230 1.00 89.19 90 PHE A CA 1
ATOM 671 C C . PHE A 1 90 ? 19.399 6.102 -18.361 1.00 89.19 90 PHE A C 1
ATOM 673 O O . PHE A 1 90 ? 20.497 5.823 -17.886 1.00 89.19 90 PHE A O 1
ATOM 680 N N . LYS A 1 91 ? 19.162 7.254 -18.993 1.00 87.19 91 LYS A N 1
ATOM 681 C CA . LYS A 1 91 ? 20.149 8.343 -19.077 1.00 87.19 91 LYS A CA 1
ATOM 682 C C . LYS A 1 91 ? 20.092 9.307 -17.892 1.00 87.19 91 LYS A C 1
ATOM 684 O O . LYS A 1 91 ? 21.042 10.038 -17.643 1.00 87.19 91 LYS A O 1
ATOM 689 N N . SER A 1 92 ? 18.979 9.305 -17.170 1.00 86.44 92 SER A N 1
ATOM 690 C CA . SER A 1 92 ? 18.743 10.112 -15.977 1.00 86.44 92 SER A CA 1
ATOM 691 C C . SER A 1 92 ? 17.883 9.330 -14.979 1.00 86.44 92 SER A C 1
ATOM 693 O O . SER A 1 92 ? 17.206 8.379 -15.383 1.00 86.44 92 SER A O 1
ATOM 695 N N . PRO A 1 93 ? 17.868 9.712 -13.690 1.00 85.25 93 PRO A N 1
ATOM 696 C CA . PRO A 1 93 ? 16.944 9.145 -12.713 1.00 85.25 93 PRO A CA 1
ATOM 697 C C . PRO A 1 93 ? 15.485 9.296 -13.162 1.00 85.25 93 PRO A C 1
ATOM 699 O O . PRO A 1 93 ? 15.036 10.396 -13.482 1.00 85.25 93 PRO A O 1
ATOM 702 N N . ALA A 1 94 ? 14.730 8.197 -13.164 1.00 83.12 94 ALA A N 1
ATOM 703 C CA . ALA A 1 94 ? 13.290 8.235 -13.399 1.00 83.12 94 ALA A CA 1
ATOM 704 C C . ALA A 1 94 ? 12.567 8.620 -12.097 1.00 83.12 94 ALA A C 1
ATOM 706 O O . ALA A 1 94 ? 12.305 7.769 -11.250 1.00 83.12 94 ALA A O 1
ATOM 707 N N . SER A 1 95 ? 12.283 9.914 -11.927 1.00 82.56 95 SER A N 1
ATOM 708 C CA . SER A 1 95 ? 11.525 10.449 -10.793 1.00 82.56 95 SER A CA 1
ATOM 709 C C . SER A 1 95 ? 10.405 11.375 -11.287 1.00 82.56 95 SER A C 1
ATOM 711 O O . SER A 1 95 ? 10.700 12.299 -12.049 1.00 82.56 95 SER A O 1
ATOM 713 N N . PRO A 1 96 ? 9.138 11.167 -10.877 1.00 85.31 96 PRO A N 1
ATOM 714 C CA . PRO A 1 96 ? 8.627 10.054 -10.062 1.00 85.31 96 PRO A CA 1
ATOM 715 C C . PRO A 1 96 ? 8.786 8.687 -10.747 1.00 85.31 96 PRO A C 1
ATOM 717 O O . PRO A 1 96 ? 8.869 8.620 -11.973 1.00 85.31 96 PRO A O 1
ATOM 720 N N . GLY A 1 97 ? 8.761 7.591 -9.979 1.00 85.25 97 GLY A N 1
ATOM 721 C CA . GLY A 1 97 ? 8.889 6.211 -10.485 1.00 85.25 97 GLY A CA 1
ATOM 722 C C . GLY A 1 97 ? 7.675 5.700 -11.275 1.00 85.25 97 GLY A C 1
ATOM 723 O O . GLY A 1 97 ? 7.324 4.524 -11.209 1.00 85.25 97 GLY A O 1
ATOM 724 N N . SER A 1 98 ? 6.957 6.583 -11.970 1.00 91.81 98 SER A N 1
ATOM 725 C CA . SER A 1 98 ? 5.782 6.206 -12.751 1.00 91.81 98 SER A CA 1
ATOM 726 C C . SER A 1 98 ? 6.185 5.461 -14.016 1.00 91.81 98 SER A C 1
ATOM 728 O O . SER A 1 98 ? 7.205 5.752 -14.645 1.00 91.81 98 SER A O 1
ATOM 730 N N . PHE A 1 99 ? 5.324 4.550 -14.455 1.00 93.31 99 PHE A N 1
ATOM 731 C CA . PHE A 1 99 ? 5.499 3.857 -15.722 1.00 93.31 99 PHE A CA 1
ATOM 732 C C . PHE A 1 99 ? 5.495 4.820 -16.923 1.00 93.31 99 PHE A C 1
ATOM 734 O O . PHE A 1 99 ? 6.179 4.590 -17.918 1.00 93.31 99 PHE A O 1
ATOM 741 N N . ILE A 1 100 ? 4.778 5.942 -16.812 1.00 92.56 100 ILE A N 1
ATOM 742 C CA . ILE A 1 100 ? 4.764 6.999 -17.829 1.00 92.56 100 ILE A CA 1
ATOM 743 C C . ILE A 1 100 ? 6.156 7.629 -17.946 1.00 92.56 100 ILE A C 1
ATOM 745 O O . ILE A 1 100 ? 6.700 7.718 -19.045 1.00 92.56 100 ILE A O 1
ATOM 749 N N . VAL A 1 101 ? 6.773 7.999 -16.818 1.00 90.88 101 VAL A N 1
ATOM 750 C CA . VAL A 1 101 ? 8.147 8.527 -16.796 1.00 90.88 101 VAL A CA 1
ATOM 751 C C . VAL A 1 101 ? 9.139 7.479 -17.301 1.00 90.88 101 VAL A C 1
ATOM 753 O O . VAL A 1 101 ? 10.043 7.827 -18.054 1.00 90.88 101 VAL A O 1
ATOM 756 N N . TYR A 1 102 ? 8.942 6.198 -16.981 1.00 91.62 102 TYR A N 1
ATOM 757 C CA . TYR A 1 102 ? 9.731 5.097 -17.548 1.00 91.62 102 TYR A CA 1
ATOM 758 C C . TYR A 1 102 ? 9.665 5.070 -19.074 1.00 91.62 102 TYR A C 1
ATOM 760 O O . TYR A 1 102 ? 10.699 4.989 -19.732 1.00 91.62 102 TYR A O 1
ATOM 768 N N . CYS A 1 103 ? 8.463 5.177 -19.640 1.00 91.12 103 CYS A N 1
ATOM 769 C CA . CYS A 1 103 ? 8.267 5.195 -21.085 1.00 91.12 103 CYS A CA 1
ATOM 770 C C . CYS A 1 103 ? 8.918 6.419 -21.743 1.00 91.12 103 CYS A C 1
ATOM 772 O O . CYS A 1 103 ? 9.510 6.289 -22.812 1.00 91.12 103 CYS A O 1
ATOM 774 N N . LEU A 1 104 ? 8.838 7.589 -21.102 1.00 90.88 104 LEU A N 1
ATOM 775 C CA . LEU A 1 104 ? 9.428 8.835 -21.600 1.00 90.88 104 LEU A CA 1
ATOM 776 C C . LEU A 1 104 ? 10.959 8.846 -21.508 1.00 90.88 104 LEU A C 1
ATOM 778 O O . LEU A 1 104 ? 11.628 9.373 -22.394 1.00 90.88 104 LEU A O 1
ATOM 782 N N . ASN A 1 105 ? 11.515 8.265 -20.444 1.00 89.44 105 ASN A N 1
ATOM 783 C CA . ASN A 1 105 ? 12.955 8.225 -20.198 1.00 89.44 105 ASN A CA 1
ATOM 784 C C . ASN A 1 105 ? 13.642 7.040 -20.906 1.00 89.44 105 ASN A C 1
ATOM 786 O O . ASN A 1 105 ? 14.867 7.011 -21.045 1.00 89.44 105 ASN A O 1
ATOM 790 N N . ALA A 1 106 ? 12.865 6.054 -21.371 1.00 89.38 106 ALA A N 1
ATOM 791 C CA . ALA A 1 106 ? 13.379 4.890 -22.079 1.00 89.38 106 ALA A CA 1
ATOM 792 C C . ALA A 1 106 ? 14.149 5.308 -23.349 1.00 89.38 106 ALA A C 1
ATOM 794 O O . ALA A 1 106 ? 13.603 5.980 -24.230 1.00 89.38 106 ALA A O 1
ATOM 795 N N . PRO A 1 107 ? 15.417 4.886 -23.496 1.00 87.00 107 PRO A N 1
ATOM 796 C CA . PRO A 1 107 ? 16.190 5.128 -24.705 1.00 87.00 107 PRO A CA 1
ATOM 797 C C . PRO A 1 107 ? 15.497 4.549 -25.947 1.00 87.00 107 PRO A C 1
ATOM 799 O O . PRO A 1 107 ? 14.954 3.440 -25.925 1.00 87.00 107 PRO A O 1
ATOM 802 N N . ARG A 1 108 ? 15.552 5.282 -27.068 1.00 83.69 108 ARG A N 1
ATOM 803 C CA . ARG A 1 108 ? 14.960 4.835 -28.339 1.00 83.69 108 ARG A CA 1
ATOM 804 C C . ARG A 1 108 ? 15.515 3.464 -28.744 1.00 83.69 108 ARG A C 1
ATOM 806 O O . ARG A 1 108 ? 16.729 3.273 -28.788 1.00 83.69 108 ARG A O 1
ATOM 813 N N . GLY A 1 109 ? 14.613 2.531 -29.049 1.00 84.69 109 GLY A N 1
ATOM 814 C CA . GLY A 1 109 ? 14.942 1.153 -29.435 1.00 84.69 109 GLY A CA 1
ATOM 815 C C . GLY A 1 109 ? 15.153 0.176 -28.271 1.00 84.69 109 GLY A C 1
ATOM 816 O O . GLY A 1 109 ? 15.290 -1.017 -28.515 1.00 84.69 109 GLY A O 1
ATOM 817 N N . GLU A 1 110 ? 15.140 0.636 -27.016 1.00 88.56 110 GLU A N 1
ATOM 818 C CA . GLU A 1 110 ? 15.315 -0.221 -25.830 1.00 88.56 110 GLU A CA 1
ATOM 819 C C . GLU A 1 110 ? 14.028 -0.393 -25.010 1.00 88.56 110 GLU A C 1
ATOM 821 O O . GLU A 1 110 ? 14.034 -1.010 -23.946 1.00 88.56 110 GLU A O 1
ATOM 826 N N . PHE A 1 111 ? 12.904 0.089 -25.543 1.00 90.12 111 PHE A N 1
ATOM 827 C CA . PHE A 1 111 ? 11.586 0.015 -24.914 1.00 90.12 111 PHE A CA 1
ATOM 828 C C . PHE A 1 111 ? 11.184 -1.419 -24.550 1.00 90.12 111 PHE A C 1
ATOM 830 O O . PHE A 1 111 ? 10.663 -1.661 -23.469 1.00 90.12 111 PHE A O 1
ATOM 837 N N . LEU A 1 112 ? 11.490 -2.392 -25.413 1.00 91.75 112 LEU A N 1
ATOM 838 C CA . LEU A 1 112 ? 11.163 -3.794 -25.152 1.00 91.75 112 LEU A CA 1
ATOM 839 C C . LEU A 1 112 ? 11.922 -4.355 -23.938 1.00 91.75 112 LEU A C 1
ATOM 841 O O . LEU A 1 112 ? 11.343 -5.096 -23.151 1.00 91.75 112 LEU A O 1
ATOM 845 N N . HIS A 1 113 ? 13.187 -3.968 -23.749 1.00 92.31 113 HIS A N 1
ATOM 846 C CA . HIS A 1 113 ? 13.988 -4.391 -22.595 1.00 92.31 113 HIS A CA 1
ATOM 847 C C . HIS A 1 113 ? 13.465 -3.771 -21.294 1.00 92.31 113 HIS A C 1
ATOM 849 O O . HIS A 1 113 ? 13.384 -4.453 -20.275 1.00 92.31 113 HIS A O 1
ATOM 855 N N . MET A 1 114 ? 13.054 -2.500 -21.354 1.00 93.31 114 MET A N 1
ATOM 856 C CA . MET A 1 114 ? 12.391 -1.799 -20.253 1.00 93.31 114 MET A CA 1
ATOM 857 C C . MET A 1 114 ? 11.096 -2.511 -19.843 1.00 93.31 114 MET A C 1
ATOM 859 O O . MET A 1 114 ? 10.937 -2.878 -18.680 1.00 93.31 114 MET A O 1
ATOM 863 N N . LEU A 1 115 ? 10.212 -2.792 -20.808 1.00 95.19 115 LEU A N 1
ATOM 864 C CA . LEU A 1 115 ? 8.969 -3.526 -20.561 1.00 95.19 115 LEU A CA 1
ATOM 865 C C . LEU A 1 115 ? 9.225 -4.907 -19.962 1.00 95.19 115 LEU A C 1
ATOM 867 O O . LEU A 1 115 ? 8.555 -5.288 -19.005 1.00 95.19 115 LEU A O 1
ATOM 871 N N . LEU A 1 116 ? 10.197 -5.644 -20.506 1.00 95.19 116 LEU A N 1
ATOM 872 C CA . LEU A 1 116 ? 10.531 -6.985 -20.044 1.00 95.19 116 LEU A CA 1
ATOM 873 C C . LEU A 1 116 ? 10.972 -6.978 -18.575 1.00 95.19 116 LEU A C 1
ATOM 875 O O . LEU A 1 116 ? 10.501 -7.805 -17.800 1.00 95.19 116 LEU A O 1
ATOM 879 N N . GLY A 1 117 ? 11.825 -6.032 -18.170 1.00 95.00 117 GLY A N 1
ATOM 880 C CA . GLY A 1 117 ? 12.275 -5.944 -16.780 1.00 95.00 117 GLY A CA 1
ATOM 881 C C . GLY A 1 117 ? 11.176 -5.524 -15.804 1.00 95.00 117 GLY A C 1
ATOM 882 O O . GLY A 1 117 ? 11.104 -6.089 -14.712 1.00 95.00 117 GLY A O 1
ATOM 883 N N . VAL A 1 118 ? 10.280 -4.603 -16.187 1.00 96.38 118 VAL A N 1
ATOM 884 C CA . VAL A 1 118 ? 9.096 -4.270 -15.370 1.00 96.38 118 VAL A CA 1
ATOM 885 C C . VAL A 1 118 ? 8.176 -5.487 -15.249 1.00 96.38 118 VAL A C 1
ATOM 887 O O . VAL A 1 118 ? 7.795 -5.860 -14.141 1.00 96.38 118 VAL A O 1
ATOM 890 N N . PHE A 1 119 ? 7.867 -6.143 -16.369 1.00 97.50 119 PHE A N 1
ATOM 891 C CA . PHE A 1 119 ? 6.966 -7.293 -16.416 1.00 97.50 119 PHE A CA 1
ATOM 892 C C . PHE A 1 119 ? 7.487 -8.479 -15.599 1.00 97.50 119 PHE A C 1
ATOM 894 O O . PHE A 1 119 ? 6.748 -9.021 -14.780 1.00 97.50 119 PHE A O 1
ATOM 901 N N . LEU A 1 120 ? 8.755 -8.867 -15.770 1.00 98.00 120 LEU A N 1
ATOM 902 C CA . LEU A 1 120 ? 9.341 -9.983 -15.023 1.00 98.00 120 LEU A CA 1
ATOM 903 C C . LEU A 1 120 ? 9.438 -9.676 -13.524 1.00 98.00 120 LEU A C 1
ATOM 905 O O . LEU A 1 120 ? 9.142 -10.550 -12.708 1.00 98.00 120 LEU A O 1
ATOM 909 N N . ALA A 1 121 ? 9.772 -8.438 -13.147 1.00 97.69 121 ALA A N 1
ATOM 910 C CA . ALA A 1 121 ? 9.758 -8.014 -11.748 1.00 97.69 121 ALA A CA 1
ATOM 911 C C . ALA A 1 121 ? 8.350 -8.104 -11.132 1.00 97.69 121 ALA A C 1
ATOM 913 O O . ALA A 1 121 ? 8.196 -8.601 -10.013 1.00 97.69 121 ALA A O 1
ATOM 914 N N . THR A 1 122 ? 7.318 -7.672 -11.869 1.00 98.44 122 THR A N 1
ATOM 915 C CA . THR A 1 122 ? 5.913 -7.823 -11.463 1.00 98.44 122 THR A CA 1
ATOM 916 C C . THR A 1 122 ? 5.515 -9.281 -11.340 1.00 98.44 122 THR A C 1
ATOM 918 O O . THR A 1 122 ? 4.938 -9.653 -10.323 1.00 98.44 122 THR A O 1
ATOM 921 N N . LEU A 1 123 ? 5.837 -10.108 -12.334 1.00 98.44 123 LEU A N 1
ATOM 922 C CA . LEU A 1 123 ? 5.459 -11.516 -12.367 1.00 98.44 123 LEU A CA 1
ATOM 923 C C . LEU A 1 123 ? 6.064 -12.284 -11.188 1.00 98.44 123 LEU A C 1
ATOM 925 O O . LEU A 1 123 ? 5.341 -12.988 -10.487 1.00 98.44 123 LEU A O 1
ATOM 929 N N . VAL A 1 124 ? 7.365 -12.120 -10.932 1.00 98.56 124 VAL A N 1
ATOM 930 C CA . VAL A 1 124 ? 8.035 -12.800 -9.813 1.00 98.56 124 VAL A CA 1
ATOM 931 C C . VAL A 1 124 ? 7.481 -12.323 -8.474 1.00 98.56 124 VAL A C 1
ATOM 933 O O . VAL A 1 124 ? 7.112 -13.156 -7.646 1.00 98.56 124 VAL A O 1
ATOM 936 N N . SER A 1 125 ? 7.354 -11.007 -8.271 1.00 98.44 125 SER A N 1
ATOM 937 C CA . SER A 1 125 ? 6.769 -10.463 -7.039 1.00 98.44 125 SER A CA 1
ATOM 938 C C . SER A 1 125 ? 5.339 -10.973 -6.823 1.00 98.44 125 SER A C 1
ATOM 940 O O . SER A 1 125 ? 5.010 -11.444 -5.737 1.00 98.44 125 SER A O 1
ATOM 942 N N . PHE A 1 126 ? 4.510 -10.981 -7.871 1.00 98.50 126 PHE A N 1
ATOM 943 C CA . PHE A 1 126 ? 3.141 -11.491 -7.829 1.00 98.50 126 PHE A CA 1
ATOM 944 C C . PHE A 1 126 ? 3.078 -12.976 -7.464 1.00 98.50 126 PHE A C 1
ATOM 946 O O . PHE A 1 126 ? 2.324 -13.346 -6.569 1.00 98.50 126 PHE A O 1
ATOM 953 N N . VAL A 1 127 ? 3.867 -13.834 -8.119 1.00 98.31 127 VAL A N 1
ATOM 954 C CA . VAL A 1 127 ? 3.857 -15.283 -7.862 1.00 98.31 127 VAL A CA 1
ATOM 955 C C . VAL A 1 127 ? 4.295 -15.579 -6.430 1.00 98.31 127 VAL A C 1
ATOM 957 O O . VAL A 1 127 ? 3.627 -16.336 -5.726 1.00 98.31 127 VAL A O 1
ATOM 960 N N . VAL A 1 128 ? 5.380 -14.954 -5.965 1.00 97.94 128 VAL A N 1
ATOM 961 C CA . VAL A 1 128 ? 5.865 -15.142 -4.592 1.00 97.94 128 VAL A CA 1
ATOM 962 C C . VAL A 1 128 ? 4.846 -14.606 -3.584 1.00 97.94 128 VAL A C 1
ATOM 964 O O . VAL A 1 128 ? 4.540 -15.287 -2.607 1.00 97.94 128 VAL A O 1
ATOM 967 N N . ALA A 1 129 ? 4.261 -13.431 -3.830 1.00 97.56 129 ALA A N 1
ATOM 968 C CA . ALA A 1 129 ? 3.223 -12.864 -2.975 1.00 97.56 129 ALA A CA 1
ATOM 969 C C . ALA A 1 129 ? 1.967 -13.742 -2.926 1.00 97.56 129 ALA A C 1
ATOM 971 O O . ALA A 1 129 ? 1.444 -13.987 -1.843 1.00 97.56 129 ALA A O 1
ATOM 972 N N . ALA A 1 130 ? 1.519 -14.271 -4.065 1.00 96.44 130 ALA A N 1
ATOM 973 C CA . ALA A 1 130 ? 0.385 -15.184 -4.152 1.00 96.44 130 ALA A CA 1
ATOM 974 C C . ALA A 1 130 ? 0.632 -16.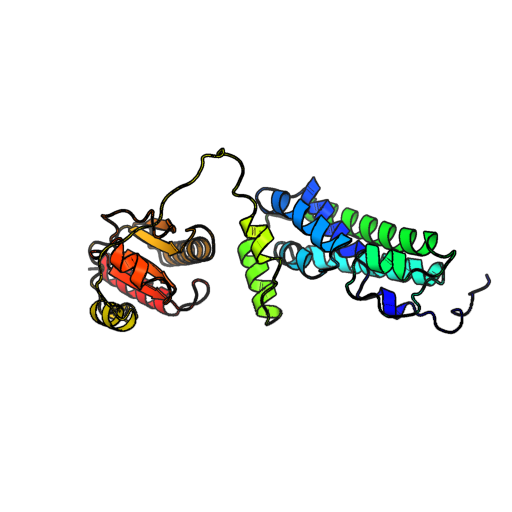468 -3.348 1.00 96.44 130 ALA A C 1
ATOM 976 O O . ALA A 1 130 ? -0.240 -16.899 -2.592 1.00 96.44 130 ALA A O 1
ATOM 977 N N . LEU A 1 131 ? 1.834 -17.050 -3.448 1.00 95.75 131 LEU A N 1
ATOM 978 C CA . LEU A 1 131 ? 2.227 -18.206 -2.640 1.00 95.75 131 LEU A CA 1
ATOM 979 C C . LEU A 1 131 ? 2.224 -17.858 -1.148 1.00 95.75 131 LEU A C 1
ATOM 981 O O . LEU A 1 131 ? 1.563 -18.537 -0.364 1.00 95.75 131 LEU A O 1
ATOM 985 N N . ILE A 1 132 ? 2.880 -16.766 -0.748 1.00 94.44 132 ILE A N 1
ATOM 986 C CA . ILE A 1 132 ? 2.900 -16.315 0.650 1.00 94.44 132 ILE A CA 1
ATOM 987 C C . ILE A 1 132 ? 1.472 -16.119 1.160 1.00 94.44 132 ILE A C 1
ATOM 989 O O . ILE A 1 132 ? 1.118 -16.642 2.214 1.00 94.44 132 ILE A O 1
ATOM 993 N N . MET A 1 133 ? 0.620 -15.418 0.416 1.00 90.19 133 MET A N 1
ATOM 994 C CA . MET A 1 133 ? -0.754 -15.135 0.824 1.00 90.19 133 MET A CA 1
ATOM 995 C C . MET A 1 133 ? -1.629 -16.382 0.937 1.00 90.19 133 MET A C 1
ATOM 997 O O . MET A 1 133 ? -2.553 -16.379 1.750 1.00 90.19 133 MET A O 1
ATOM 1001 N N . LYS A 1 134 ? -1.337 -17.425 0.153 1.00 88.69 134 LYS A N 1
ATOM 1002 C CA . LYS A 1 134 ? -2.037 -18.711 0.200 1.00 88.69 134 LYS A CA 1
ATOM 1003 C C . LYS A 1 134 ? -1.598 -19.576 1.386 1.00 88.69 134 LYS A C 1
ATOM 1005 O O . LYS A 1 134 ? -2.419 -20.316 1.918 1.00 88.69 134 LYS A O 1
ATOM 1010 N N . PHE A 1 135 ? -0.330 -19.490 1.794 1.00 87.75 135 PHE A N 1
ATOM 1011 C CA . PHE A 1 135 ? 0.257 -20.360 2.825 1.00 87.75 135 PHE A CA 1
ATOM 1012 C C . PHE A 1 135 ? 0.453 -19.698 4.199 1.00 87.75 135 PHE A C 1
ATOM 1014 O O . PHE A 1 135 ? 0.773 -20.388 5.165 1.00 87.75 135 PHE A O 1
ATOM 1021 N N . THR A 1 136 ? 0.255 -18.385 4.325 1.00 81.50 136 THR A N 1
ATOM 1022 C CA . THR A 1 136 ? 0.374 -17.668 5.607 1.00 81.50 136 THR A CA 1
ATOM 1023 C C . THR A 1 136 ? -0.992 -17.317 6.198 1.00 81.50 136 THR A C 1
ATOM 1025 O O . THR A 1 136 ? -1.963 -17.095 5.475 1.00 81.50 136 THR A O 1
ATOM 1028 N N . LYS A 1 137 ? -1.069 -17.302 7.538 1.00 69.12 137 LYS A N 1
ATOM 1029 C CA . LYS A 1 137 ? -2.287 -16.970 8.301 1.00 69.12 137 LYS A CA 1
ATOM 1030 C C . LYS A 1 137 ? -2.690 -15.491 8.125 1.00 69.12 137 LYS A C 1
ATOM 1032 O O . LYS A 1 137 ? -1.949 -14.708 7.534 1.00 69.12 137 LYS A O 1
ATOM 1037 N N . GLU A 1 138 ? -3.885 -15.157 8.626 1.00 71.44 138 GLU A N 1
ATOM 1038 C CA . GLU A 1 138 ? -4.519 -13.823 8.632 1.00 71.44 138 GLU A CA 1
ATOM 1039 C C . GLU A 1 138 ? -3.523 -12.661 8.890 1.00 71.44 138 GLU A C 1
ATOM 1041 O O . GLU A 1 138 ? -2.529 -12.843 9.600 1.00 71.44 138 GLU A O 1
ATOM 1046 N N . PRO A 1 139 ? -3.752 -11.473 8.289 1.00 74.38 139 PRO A N 1
ATOM 1047 C CA . PRO A 1 139 ? -2.832 -10.337 8.370 1.00 74.38 139 PRO A CA 1
ATOM 1048 C C . PRO A 1 139 ? -2.576 -9.905 9.823 1.00 74.38 139 PRO A C 1
ATOM 1050 O O . PRO A 1 139 ? -3.454 -10.005 10.674 1.00 74.38 139 PRO A O 1
ATOM 1053 N N . LYS A 1 140 ? -1.364 -9.405 10.108 1.00 70.25 140 LYS A N 1
ATOM 1054 C CA . LYS A 1 140 ? -0.953 -9.006 11.469 1.00 70.25 140 LYS A CA 1
ATOM 1055 C C . LYS A 1 140 ? -1.726 -7.797 12.001 1.00 70.25 140 LYS A C 1
ATOM 1057 O O . LYS A 1 140 ? -1.835 -7.639 13.212 1.00 70.25 140 LYS A O 1
ATOM 1062 N N . GLN A 1 141 ? -2.196 -6.944 11.097 1.00 73.44 141 GLN A N 1
ATOM 1063 C CA . GLN A 1 141 ? -2.928 -5.713 11.377 1.00 73.44 141 GLN A CA 1
ATOM 1064 C C . GLN A 1 141 ? -3.783 -5.330 10.161 1.00 73.44 141 GLN A C 1
ATOM 1066 O O . GLN A 1 141 ? -3.588 -5.879 9.070 1.00 73.44 141 GLN A O 1
ATOM 1071 N N . ASP A 1 142 ? -4.721 -4.407 10.357 1.00 82.69 142 ASP A N 1
ATOM 1072 C CA . ASP A 1 142 ? -5.549 -3.844 9.291 1.00 82.69 142 ASP A CA 1
ATOM 1073 C C . ASP A 1 142 ? -4.774 -2.830 8.423 1.00 82.69 142 ASP A C 1
ATOM 1075 O O . ASP A 1 142 ? -3.610 -2.492 8.679 1.00 82.69 142 ASP A O 1
ATOM 1079 N N . LEU A 1 143 ? -5.397 -2.413 7.318 1.00 78.88 143 LEU A N 1
ATOM 1080 C CA . LEU A 1 143 ? -4.767 -1.515 6.353 1.00 78.88 143 LEU A CA 1
ATOM 1081 C C . LEU A 1 143 ? -4.632 -0.097 6.924 1.00 78.88 143 LEU A C 1
ATOM 1083 O O . LEU A 1 143 ? -3.640 0.577 6.635 1.00 78.88 143 LEU A O 1
ATOM 1087 N N . GLU A 1 144 ? -5.589 0.343 7.746 1.00 78.88 144 GLU A N 1
ATOM 1088 C CA . GLU A 1 144 ? -5.541 1.614 8.470 1.00 78.88 144 GLU A CA 1
ATOM 1089 C C . GLU A 1 144 ? -4.289 1.700 9.356 1.00 78.88 144 GLU A C 1
ATOM 1091 O O . GLU A 1 144 ? -3.475 2.615 9.196 1.00 78.88 144 GLU A O 1
ATOM 1096 N N . ALA A 1 145 ? -4.090 0.722 10.246 1.00 78.19 145 ALA A N 1
ATOM 1097 C CA . ALA A 1 145 ? -2.964 0.676 11.171 1.00 78.19 145 ALA A CA 1
ATOM 1098 C C . ALA A 1 145 ? -1.633 0.540 10.429 1.00 78.19 145 ALA A C 1
ATOM 1100 O O . ALA A 1 145 ? -0.657 1.203 10.784 1.00 78.19 145 ALA A O 1
ATOM 1101 N N . ALA A 1 146 ? -1.588 -0.257 9.357 1.00 81.81 146 ALA A N 1
ATOM 1102 C CA . ALA A 1 146 ? -0.398 -0.372 8.521 1.00 81.81 146 ALA A CA 1
ATOM 1103 C C . ALA A 1 146 ? -0.046 0.939 7.804 1.00 81.81 146 ALA A C 1
ATOM 1105 O O . ALA A 1 146 ? 1.132 1.275 7.665 1.00 81.81 146 ALA A O 1
ATOM 1106 N N . THR A 1 147 ? -1.056 1.694 7.367 1.00 80.62 147 THR A N 1
ATOM 1107 C CA . THR A 1 147 ? -0.859 3.004 6.735 1.00 80.62 147 THR A CA 1
ATOM 1108 C C . THR A 1 147 ? -0.333 4.006 7.755 1.00 80.62 147 THR A C 1
ATOM 1110 O O . THR A 1 147 ? 0.672 4.666 7.495 1.00 80.62 147 THR A O 1
ATOM 1113 N N . ALA A 1 148 ? -0.926 4.047 8.951 1.00 79.50 148 ALA A N 1
ATOM 1114 C CA . ALA A 1 148 ? -0.456 4.892 10.045 1.00 79.50 148 ALA A CA 1
ATOM 1115 C C . ALA A 1 148 ? 0.987 4.553 10.455 1.00 79.50 148 ALA A C 1
ATOM 1117 O O . ALA A 1 148 ? 1.811 5.452 10.610 1.00 79.50 148 ALA A O 1
ATOM 1118 N N . GLN A 1 149 ? 1.322 3.265 10.571 1.00 80.56 149 GLN A N 1
ATOM 1119 C CA . GLN A 1 149 ? 2.679 2.816 10.887 1.00 80.56 149 GLN A CA 1
ATOM 1120 C C . GLN A 1 149 ? 3.697 3.248 9.823 1.00 80.56 149 GLN A C 1
ATOM 1122 O O . GLN A 1 149 ? 4.829 3.615 10.146 1.00 80.56 149 GLN A O 1
ATOM 1127 N N . MET A 1 150 ? 3.324 3.206 8.543 1.00 84.94 150 MET A N 1
ATOM 1128 C CA . MET A 1 150 ? 4.213 3.683 7.490 1.00 84.94 150 MET A CA 1
ATOM 1129 C C . MET A 1 150 ? 4.439 5.195 7.593 1.00 84.94 150 MET A C 1
ATOM 1131 O O . MET A 1 150 ? 5.577 5.645 7.482 1.00 84.94 150 MET A O 1
ATOM 1135 N N . GLU A 1 151 ? 3.383 5.974 7.839 1.00 80.44 151 GLU A N 1
ATOM 1136 C CA . GLU A 1 151 ? 3.478 7.432 7.972 1.00 80.44 151 GLU A CA 1
ATOM 1137 C C . GLU A 1 151 ? 4.332 7.850 9.176 1.00 80.44 151 GLU A C 1
ATOM 1139 O O . GLU A 1 151 ? 5.147 8.768 9.053 1.00 80.44 151 GLU A O 1
ATOM 1144 N N . THR A 1 152 ? 4.211 7.156 10.314 1.00 80.81 152 THR A N 1
ATOM 1145 C CA . THR A 1 152 ? 5.059 7.412 11.490 1.00 80.81 152 THR A CA 1
ATOM 1146 C C . THR A 1 152 ? 6.519 7.065 11.218 1.00 80.81 152 THR A C 1
ATOM 1148 O O . THR A 1 152 ? 7.402 7.838 11.579 1.00 80.81 15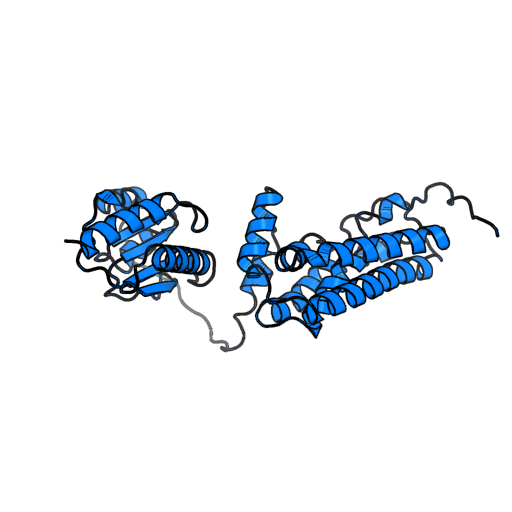2 THR A O 1
ATOM 1151 N N . THR A 1 153 ? 6.784 5.961 10.513 1.00 79.44 153 THR A N 1
ATOM 1152 C CA . THR A 1 153 ? 8.150 5.544 10.154 1.00 79.44 153 THR A CA 1
ATOM 1153 C C . THR A 1 153 ? 8.777 6.475 9.109 1.00 79.44 153 THR A C 1
ATOM 1155 O O . THR A 1 153 ? 9.974 6.748 9.159 1.00 79.44 153 THR A O 1
ATOM 1158 N N . 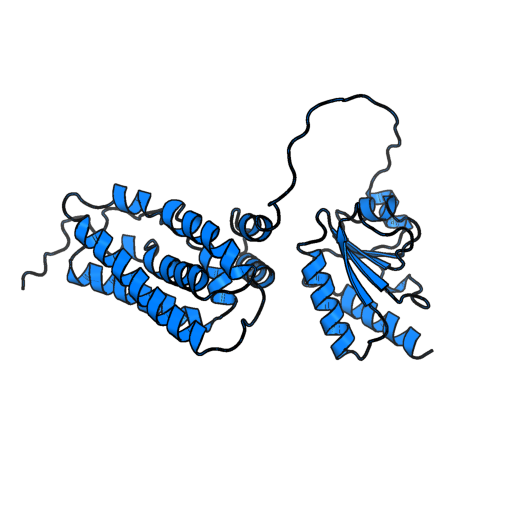LYS A 1 154 ? 7.978 7.002 8.170 1.00 73.06 154 LYS A N 1
ATOM 1159 C CA . LYS A 1 154 ? 8.431 7.957 7.146 1.00 73.06 154 LYS A CA 1
ATOM 1160 C C . LYS A 1 154 ? 8.602 9.384 7.695 1.00 73.06 154 LYS A C 1
ATOM 1162 O O . LYS A 1 154 ? 9.274 10.204 7.071 1.00 73.06 154 LYS A O 1
ATOM 1167 N N . GLY A 1 155 ? 7.975 9.705 8.830 1.00 67.12 155 GLY A N 1
ATOM 1168 C CA . GLY A 1 155 ? 7.993 11.039 9.444 1.00 67.12 155 GLY A CA 1
ATOM 1169 C C . GLY A 1 155 ? 7.217 12.112 8.663 1.00 67.12 155 GLY A C 1
ATOM 1170 O O . GLY A 1 155 ? 7.282 13.290 9.009 1.00 67.12 155 GLY A O 1
ATOM 1171 N N . LYS A 1 156 ? 6.490 11.734 7.601 1.00 68.00 156 LYS A N 1
ATOM 1172 C CA . LYS A 1 156 ? 5.655 12.619 6.769 1.00 68.00 156 LYS A CA 1
ATOM 1173 C C . LYS A 1 156 ? 4.387 11.883 6.343 1.00 68.00 156 LYS A C 1
ATOM 1175 O O . LYS A 1 156 ? 4.463 10.729 5.927 1.00 68.00 156 LYS A O 1
ATOM 1180 N N . LYS A 1 157 ? 3.241 12.573 6.395 1.00 65.19 157 LYS A N 1
ATOM 1181 C CA . LYS A 1 157 ? 1.958 12.031 5.920 1.00 65.19 157 LYS A CA 1
ATOM 1182 C C . LYS A 1 157 ? 1.995 11.807 4.412 1.00 65.19 157 LYS A C 1
ATOM 1184 O O . LYS A 1 157 ? 2.489 12.666 3.676 1.00 65.19 157 LYS A O 1
ATOM 1189 N N . SER A 1 158 ? 1.443 10.688 3.953 1.00 70.12 158 SER A N 1
ATOM 1190 C CA . SER A 1 158 ? 1.266 10.455 2.524 1.00 70.12 158 SER A CA 1
ATOM 1191 C C . SER A 1 158 ? 0.013 11.190 2.064 1.00 70.12 158 SER A C 1
ATOM 1193 O O . SER A 1 158 ? -1.081 10.982 2.591 1.00 70.12 158 SER A O 1
ATOM 1195 N N . SER A 1 159 ? 0.143 12.042 1.048 1.00 72.06 159 SER A N 1
ATOM 1196 C CA . SER A 1 159 ? -0.993 12.791 0.493 1.00 72.06 159 SER A CA 1
ATOM 1197 C C . SER A 1 159 ? -2.042 11.893 -0.175 1.00 72.06 159 SER A C 1
ATOM 1199 O O . SER A 1 159 ? -3.158 12.348 -0.443 1.00 72.06 159 SER A O 1
ATOM 1201 N N . VAL A 1 160 ? -1.700 10.625 -0.442 1.00 73.94 160 VAL A N 1
ATOM 1202 C CA . VAL A 1 160 ? -2.526 9.710 -1.236 1.00 73.94 160 VAL A CA 1
ATOM 1203 C C . VAL A 1 160 ? -2.927 8.445 -0.474 1.00 73.94 160 VAL A C 1
ATOM 1205 O O . VAL A 1 160 ? -4.050 7.976 -0.655 1.00 73.94 160 VAL A O 1
ATOM 1208 N N . ALA A 1 161 ? -2.095 7.932 0.441 1.00 70.25 161 ALA A N 1
ATOM 1209 C CA . ALA A 1 161 ? -2.427 6.721 1.203 1.00 70.25 161 ALA A CA 1
ATOM 1210 C C . ALA A 1 161 ? -3.688 6.885 2.065 1.00 70.25 161 ALA A C 1
ATOM 1212 O O . ALA A 1 161 ? -4.571 6.030 2.041 1.00 70.25 161 ALA A O 1
ATOM 1213 N N . SER A 1 162 ? -3.831 8.035 2.731 1.00 64.44 162 SER A N 1
ATOM 1214 C CA . SER A 1 162 ? -5.007 8.353 3.555 1.00 64.44 162 SER A CA 1
ATOM 1215 C C . SER A 1 162 ? -6.317 8.407 2.749 1.00 64.44 162 SER A C 1
ATOM 1217 O O . SER A 1 162 ? -7.384 8.058 3.258 1.00 64.44 162 SER A O 1
ATOM 1219 N N . LYS A 1 163 ? -6.259 8.809 1.470 1.00 73.25 163 LYS A N 1
ATOM 1220 C CA . LYS A 1 163 ? -7.447 8.877 0.600 1.00 73.25 163 LYS A CA 1
ATOM 1221 C C . LYS A 1 163 ? -7.923 7.497 0.162 1.00 73.25 163 LYS A C 1
ATOM 1223 O O . LYS A 1 163 ? -9.128 7.281 0.088 1.00 73.25 163 LYS A O 1
ATOM 1228 N N . LEU A 1 164 ? -7.007 6.560 -0.088 1.00 66.00 164 LEU A N 1
ATOM 1229 C CA . LEU A 1 164 ? -7.352 5.198 -0.513 1.00 66.00 164 LEU A CA 1
ATOM 1230 C C . LEU A 1 164 ? -8.130 4.443 0.561 1.00 66.00 164 LEU A C 1
ATOM 1232 O O . LEU A 1 164 ? -9.129 3.807 0.257 1.00 66.00 164 LEU A O 1
ATOM 1236 N N . VAL A 1 165 ? -7.711 4.589 1.815 1.00 65.38 165 VAL A N 1
ATOM 1237 C CA . VAL A 1 165 ? -8.392 4.011 2.981 1.00 65.38 165 VAL A CA 1
ATOM 1238 C C . VAL A 1 165 ? -9.783 4.632 3.191 1.00 65.38 165 VAL A C 1
ATOM 1240 O O . VAL A 1 165 ? -10.695 3.977 3.679 1.00 65.38 165 VAL A O 1
ATOM 1243 N N . SER A 1 166 ? -9.975 5.884 2.762 1.00 51.84 166 SER A N 1
ATOM 1244 C CA . SER A 1 166 ? -11.241 6.615 2.912 1.00 51.84 166 SER A CA 1
ATOM 1245 C C . SER A 1 166 ? -12.236 6.399 1.759 1.00 51.84 166 SER A C 1
ATOM 1247 O O . SER A 1 166 ? -13.408 6.736 1.905 1.00 51.84 166 SER A O 1
ATOM 1249 N N . SER A 1 167 ? -11.794 5.879 0.606 1.00 45.44 167 SER A N 1
ATOM 1250 C CA . SER A 1 167 ? -12.584 5.888 -0.642 1.00 45.44 167 SER A CA 1
ATOM 1251 C C . SER A 1 167 ? -13.607 4.748 -0.767 1.00 45.44 167 SER A C 1
ATOM 1253 O O . SER A 1 167 ? -14.510 4.846 -1.590 1.00 45.44 167 SER A O 1
ATOM 1255 N N . ASP A 1 168 ? -13.536 3.706 0.064 1.00 42.38 168 ASP A N 1
ATOM 1256 C CA . ASP A 1 168 ? -14.387 2.504 -0.051 1.00 42.38 168 ASP A CA 1
ATOM 1257 C C . ASP A 1 168 ? -15.779 2.607 0.613 1.00 42.38 168 ASP A C 1
ATOM 1259 O O . ASP A 1 168 ? -16.467 1.600 0.776 1.00 42.38 168 ASP A O 1
ATOM 1263 N N . LYS A 1 169 ? -16.232 3.808 1.006 1.00 36.09 169 LYS A N 1
ATOM 1264 C CA . LYS A 1 169 ? -17.561 3.997 1.632 1.00 36.09 169 LYS A CA 1
ATOM 1265 C C . LYS A 1 169 ? -18.585 4.795 0.824 1.00 36.09 169 LYS A C 1
ATOM 1267 O O . LYS A 1 169 ? -19.691 4.982 1.314 1.00 36.09 169 LYS A O 1
ATOM 1272 N N . ASN A 1 170 ? -18.278 5.197 -0.409 1.00 32.78 170 ASN A N 1
ATOM 1273 C CA . ASN A 1 170 ? -19.239 5.886 -1.277 1.00 32.78 170 ASN A CA 1
ATOM 1274 C C . ASN A 1 170 ? -19.613 5.038 -2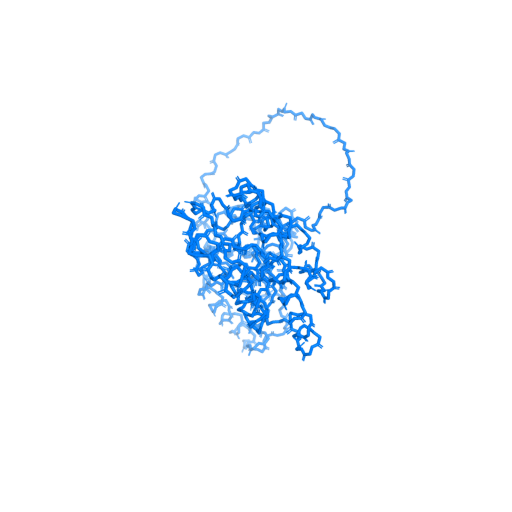.496 1.00 32.78 170 ASN A C 1
ATOM 1276 O O . ASN A 1 170 ? -19.129 5.271 -3.599 1.00 32.78 170 ASN A O 1
ATOM 1280 N N . VAL A 1 171 ? -20.526 4.085 -2.306 1.00 30.95 171 VAL A N 1
ATOM 1281 C CA . VAL A 1 171 ? -21.438 3.660 -3.374 1.00 30.95 171 VAL A CA 1
ATOM 1282 C C . VAL A 1 171 ? -22.836 3.595 -2.764 1.00 30.95 171 VAL A C 1
ATOM 1284 O O . VAL A 1 171 ? -23.046 2.877 -1.790 1.00 30.95 171 VAL A O 1
ATOM 1287 N N . ASN A 1 172 ? -23.751 4.356 -3.372 1.00 29.75 172 ASN A N 1
ATOM 1288 C CA . ASN A 1 172 ? -25.156 4.616 -3.024 1.00 29.75 172 ASN A CA 1
ATOM 1289 C C . ASN A 1 172 ? -25.372 5.834 -2.113 1.00 29.75 172 ASN A C 1
ATOM 1291 O O . ASN A 1 172 ? -25.374 5.714 -0.893 1.00 29.75 172 ASN A O 1
ATOM 1295 N N . THR A 1 173 ? -25.611 7.011 -2.695 1.00 27.17 173 THR A N 1
ATOM 1296 C CA . THR A 1 173 ? -26.956 7.619 -2.791 1.00 27.17 173 THR A CA 1
ATOM 1297 C C . THR A 1 173 ? -26.883 8.810 -3.755 1.00 27.17 173 THR A C 1
ATOM 1299 O O . THR A 1 173 ? -25.872 9.505 -3.828 1.00 27.17 173 THR A O 1
ATOM 1302 N N . GLU A 1 174 ? -27.938 8.949 -4.545 1.00 27.89 174 GLU A N 1
ATOM 1303 C CA . GLU A 1 174 ? -28.128 9.862 -5.665 1.00 27.89 174 GLU A CA 1
ATOM 1304 C C . GLU A 1 174 ? -28.153 11.350 -5.289 1.00 27.89 174 GLU A C 1
ATOM 1306 O O . GLU A 1 174 ? -28.345 11.749 -4.140 1.00 27.89 174 GLU A O 1
ATOM 1311 N N . GLU A 1 175 ? -27.968 12.144 -6.341 1.00 26.75 175 GLU A N 1
ATOM 1312 C CA . GLU A 1 175 ? -28.155 13.583 -6.454 1.00 26.75 175 GLU A CA 1
ATOM 1313 C C . GLU A 1 175 ? -29.459 14.083 -5.814 1.00 26.75 175 GLU A C 1
ATOM 1315 O O . GLU A 1 175 ? -30.543 13.573 -6.094 1.00 26.75 175 GLU A O 1
ATOM 1320 N N . ASN A 1 176 ? -29.379 15.191 -5.071 1.00 27.28 176 ASN A N 1
ATOM 1321 C CA . ASN A 1 176 ? -30.324 16.281 -5.289 1.00 27.28 176 ASN A CA 1
ATOM 1322 C C . ASN A 1 176 ? -29.798 17.639 -4.815 1.00 27.28 176 ASN A C 1
ATOM 1324 O O . ASN A 1 176 ? -28.950 17.757 -3.934 1.00 27.28 176 ASN A O 1
ATOM 1328 N N . ALA A 1 177 ? -30.298 18.646 -5.516 1.00 26.09 177 ALA A N 1
ATOM 1329 C CA . ALA A 1 177 ? -29.749 19.969 -5.730 1.00 26.09 177 ALA A CA 1
ATOM 1330 C C . ALA A 1 177 ? -29.932 20.986 -4.581 1.00 26.09 177 ALA A C 1
ATOM 1332 O O . ALA A 1 177 ? -30.939 20.987 -3.889 1.00 26.09 177 ALA A O 1
ATOM 1333 N N . SER A 1 178 ? -28.976 21.925 -4.532 1.00 25.77 178 SER A N 1
ATOM 1334 C CA . SER A 1 178 ? -29.136 23.395 -4.500 1.00 25.77 178 SER A CA 1
ATOM 1335 C C . SER A 1 178 ? -29.966 24.108 -3.408 1.00 25.77 178 SER A C 1
ATOM 1337 O O . SER A 1 178 ? -31.161 23.892 -3.255 1.00 25.77 178 SER A O 1
ATOM 1339 N N . GLY A 1 179 ? -29.341 25.155 -2.838 1.00 23.19 179 GLY A N 1
ATOM 1340 C CA . GLY A 1 179 ? -29.953 26.277 -2.095 1.00 23.19 179 GLY A CA 1
ATOM 1341 C C . GLY A 1 179 ? -30.030 26.050 -0.579 1.00 23.19 179 GLY A C 1
ATOM 1342 O O . GLY A 1 179 ? -30.339 24.958 -0.140 1.00 23.19 179 GLY A O 1
ATOM 1343 N N . ASN A 1 180 ? -29.773 27.004 0.314 1.00 24.47 180 ASN A N 1
ATOM 1344 C CA . ASN A 1 180 ? -29.694 28.454 0.200 1.00 24.47 180 ASN A CA 1
ATOM 1345 C C . ASN A 1 180 ? -28.883 28.984 1.406 1.00 24.47 180 ASN A C 1
ATOM 1347 O O . ASN A 1 180 ? -28.929 28.391 2.485 1.00 24.47 180 ASN A O 1
ATOM 1351 N N . VAL A 1 181 ? -28.152 30.085 1.227 1.00 29.12 181 VAL A N 1
ATOM 1352 C CA . VAL A 1 181 ? -27.495 30.841 2.310 1.00 29.12 181 VAL A CA 1
ATOM 1353 C C . VAL A 1 181 ? -28.475 31.893 2.832 1.00 29.12 181 VAL A C 1
ATOM 1355 O O . VAL A 1 181 ? -29.093 32.566 2.015 1.00 29.12 181 VAL A O 1
ATOM 1358 N N . SER A 1 182 ? -28.602 31.995 4.162 1.00 24.72 182 SER A N 1
ATOM 1359 C CA . SER A 1 182 ? -28.786 33.217 4.986 1.00 24.72 182 SER A CA 1
ATOM 1360 C C . SER A 1 182 ? -29.197 32.802 6.412 1.00 24.72 182 SER A C 1
ATOM 1362 O O . SER A 1 182 ? -30.185 32.096 6.581 1.00 24.72 182 SER A O 1
ATOM 1364 N N . GLU A 1 183 ? -28.305 32.988 7.397 1.00 26.31 183 GLU A N 1
ATOM 1365 C CA . GLU A 1 183 ? -28.365 34.012 8.478 1.00 26.31 183 GLU A CA 1
ATOM 1366 C C . GLU A 1 183 ? -29.539 33.794 9.453 1.00 26.31 183 GLU A C 1
ATOM 1368 O O . GLU A 1 183 ? -30.697 33.857 9.066 1.00 26.31 183 GLU A O 1
ATOM 1373 N N . THR A 1 184 ? -29.370 33.530 10.753 1.00 23.84 184 THR A N 1
ATOM 1374 C CA . THR A 1 184 ? -28.801 34.353 11.854 1.00 23.84 184 THR A CA 1
ATOM 1375 C C . THR A 1 184 ? -28.876 33.423 13.098 1.00 23.84 184 THR A C 1
ATOM 1377 O O . THR A 1 184 ? -29.809 32.630 13.167 1.00 23.84 184 THR A O 1
ATOM 1380 N N . SER A 1 185 ? -27.968 33.334 14.074 1.00 27.78 185 SER A N 1
ATOM 1381 C CA . SER A 1 185 ? -27.585 34.367 15.041 1.00 27.78 185 SER A CA 1
ATOM 1382 C C . SER A 1 185 ? -26.415 33.902 15.928 1.00 27.78 185 SER A C 1
ATOM 1384 O O . SER A 1 185 ? -26.457 32.822 16.515 1.00 27.78 185 SER A O 1
ATOM 1386 N N . SER A 1 186 ? -25.422 34.784 16.020 1.00 30.20 186 SER A N 1
ATOM 1387 C CA . SER A 1 186 ? -24.386 34.985 17.044 1.00 30.20 186 SER A CA 1
ATOM 1388 C C . SER A 1 186 ? -24.528 34.280 18.400 1.00 30.20 186 SER A C 1
ATOM 1390 O O . SER A 1 186 ? -25.497 34.538 19.110 1.00 30.20 186 SER A O 1
ATOM 1392 N N . LEU A 1 187 ? -23.466 33.575 18.804 1.00 31.41 187 LEU A N 1
ATOM 1393 C CA . LEU A 1 187 ? -22.770 33.753 20.086 1.00 31.41 187 LEU A CA 1
ATOM 1394 C C . LEU A 1 187 ? -21.286 33.419 19.848 1.00 31.41 187 LEU A C 1
ATOM 1396 O O . LEU A 1 187 ? -20.953 32.328 19.380 1.00 31.41 187 LEU A O 1
ATOM 1400 N N . ASP A 1 188 ? -20.425 34.401 20.099 1.00 35.66 188 ASP A N 1
ATOM 1401 C CA . ASP A 1 188 ? -18.972 34.272 20.109 1.00 35.66 188 ASP A CA 1
ATOM 1402 C C . ASP A 1 188 ? -18.559 33.421 21.318 1.00 35.66 188 ASP A C 1
ATOM 1404 O O . ASP A 1 188 ? -18.394 33.947 22.414 1.00 35.66 188 ASP A O 1
ATOM 1408 N N . ASP A 1 189 ? -18.413 32.109 21.136 1.00 40.62 189 ASP A N 1
ATOM 1409 C CA . ASP A 1 189 ? -17.774 31.249 22.135 1.00 40.62 189 ASP A CA 1
ATOM 1410 C C . ASP A 1 189 ? -16.368 30.909 21.657 1.00 40.62 189 ASP A C 1
ATOM 1412 O O . ASP A 1 189 ? -16.181 30.123 20.721 1.00 40.62 189 ASP A O 1
ATOM 1416 N N . ASP A 1 190 ? -15.387 31.517 22.317 1.00 47.03 190 ASP A N 1
ATOM 1417 C CA . ASP A 1 190 ? -14.000 31.079 22.284 1.00 47.03 190 ASP A CA 1
ATOM 1418 C C . ASP A 1 190 ? -13.943 29.566 22.599 1.00 47.03 190 ASP A C 1
ATOM 1420 O O . ASP A 1 190 ? -14.327 29.154 23.702 1.00 47.03 190 ASP A O 1
ATOM 1424 N N . PRO A 1 191 ? -13.522 28.709 21.648 1.00 51.22 191 PRO A N 1
ATOM 1425 C CA . PRO A 1 191 ? -13.510 27.263 21.836 1.00 51.22 191 PRO A CA 1
ATOM 1426 C C . PRO A 1 191 ? -12.666 26.818 23.031 1.00 51.22 191 PRO A C 1
ATOM 1428 O O . PRO A 1 191 ? -12.947 25.762 23.592 1.00 51.22 191 PRO A O 1
ATOM 1431 N N . GLU A 1 192 ? -11.654 27.597 23.430 1.00 52.47 192 GLU A N 1
ATOM 1432 C CA . GLU A 1 192 ? -10.804 27.266 24.579 1.00 52.47 192 GLU A CA 1
ATOM 1433 C C . GLU A 1 192 ? -11.551 27.428 25.914 1.00 52.47 192 GLU A C 1
ATOM 1435 O O . GLU A 1 192 ? -11.489 26.531 26.754 1.00 52.47 192 GLU A O 1
ATOM 1440 N N . ALA A 1 193 ? -12.376 28.470 26.066 1.00 55.81 193 ALA A N 1
ATOM 1441 C CA . ALA A 1 193 ? -13.153 28.712 27.287 1.00 55.81 193 ALA A CA 1
ATOM 1442 C C . ALA A 1 193 ? -14.221 27.633 27.557 1.00 55.81 193 ALA A C 1
ATOM 1444 O O . ALA A 1 193 ? -14.563 27.350 28.707 1.00 55.81 193 ALA A O 1
ATOM 1445 N N . LEU A 1 194 ? -14.754 27.001 26.505 1.00 61.44 194 LEU A N 1
ATOM 1446 C CA . LEU A 1 194 ? -15.693 25.884 26.648 1.00 61.44 194 LEU A CA 1
ATOM 1447 C C . LEU A 1 194 ? -15.014 24.607 27.158 1.00 61.44 194 LEU A C 1
ATOM 1449 O O . LEU A 1 194 ? -15.652 23.835 27.867 1.00 61.44 194 LEU A O 1
ATOM 1453 N N . LEU A 1 195 ? -13.746 24.367 26.814 1.00 63.03 195 LEU A N 1
ATOM 1454 C CA . LEU A 1 195 ? -13.038 23.135 27.181 1.00 63.03 195 LEU A CA 1
ATOM 1455 C C . LEU A 1 195 ? -12.629 23.113 28.658 1.00 63.03 195 LEU A C 1
ATOM 1457 O O . LEU A 1 195 ? -12.680 22.049 29.281 1.00 63.03 195 LEU A O 1
ATOM 1461 N N . ASP A 1 196 ? -12.290 24.276 29.217 1.00 61.34 196 ASP A N 1
ATOM 1462 C CA . ASP A 1 196 ? -11.883 24.424 30.619 1.00 61.34 196 ASP A CA 1
ATOM 1463 C C . ASP A 1 196 ? -13.022 24.093 31.596 1.00 61.34 196 ASP A C 1
ATOM 1465 O O . ASP A 1 196 ? -12.791 23.517 32.656 1.00 61.34 196 ASP A O 1
ATOM 1469 N N . ASN A 1 197 ? -14.275 24.355 31.211 1.00 68.56 197 ASN A N 1
ATOM 1470 C CA . ASN A 1 197 ? -15.445 24.029 32.035 1.00 68.56 197 ASN A CA 1
ATOM 1471 C C . ASN A 1 197 ? -15.756 22.523 32.104 1.00 68.56 197 ASN A C 1
ATOM 1473 O O . ASN A 1 197 ? -16.555 22.102 32.938 1.00 68.56 197 ASN A O 1
ATOM 1477 N N . TYR A 1 198 ? -15.159 21.717 31.222 1.00 73.25 198 TYR A N 1
ATOM 1478 C CA . TYR A 1 198 ? -15.468 20.293 31.068 1.00 73.25 198 TYR A CA 1
ATOM 1479 C C . TYR A 1 198 ? -14.332 19.364 31.507 1.00 73.25 198 TYR A C 1
ATOM 1481 O O . TYR A 1 198 ? -14.454 18.155 31.324 1.00 73.25 198 TYR A O 1
ATOM 1489 N N . ASN A 1 199 ? -13.234 19.895 32.069 1.00 80.06 199 ASN A N 1
ATOM 1490 C CA . ASN A 1 199 ? -12.072 19.119 32.536 1.00 80.06 199 ASN A CA 1
ATOM 1491 C C . ASN A 1 199 ? -11.664 18.007 31.553 1.00 80.06 199 ASN A C 1
ATOM 1493 O O . ASN A 1 199 ? -11.384 16.875 31.944 1.00 80.06 199 ASN A O 1
ATOM 1497 N N . THR A 1 200 ? -11.664 18.310 30.250 1.00 83.38 200 THR A N 1
ATOM 1498 C CA . THR A 1 200 ? -11.579 17.264 29.212 1.00 83.38 200 THR A CA 1
ATOM 1499 C C . THR A 1 200 ? -10.231 16.546 29.167 1.00 83.38 200 THR A C 1
ATOM 1501 O O . THR A 1 200 ? -10.066 15.546 28.470 1.00 83.38 200 THR A O 1
ATOM 1504 N N . GLU A 1 201 ? -9.242 17.090 29.867 1.00 81.06 201 GLU A N 1
ATOM 1505 C CA . GLU A 1 201 ? -7.865 16.618 29.880 1.00 81.06 201 GLU A CA 1
ATOM 1506 C C . GLU A 1 201 ? -7.477 15.857 31.143 1.00 81.06 201 GLU A C 1
ATOM 1508 O O . GLU A 1 201 ? -6.504 15.103 31.105 1.00 81.06 201 GLU A O 1
ATOM 1513 N N . ASP A 1 202 ? -8.243 16.037 32.218 1.00 79.81 202 ASP A N 1
ATOM 1514 C CA . ASP A 1 202 ? -8.024 15.407 33.512 1.00 79.81 202 ASP A CA 1
ATOM 1515 C C . ASP A 1 202 ? -9.003 14.241 33.672 1.00 79.81 202 ASP A C 1
ATOM 1517 O O . ASP A 1 202 ? -10.187 14.423 33.956 1.00 79.81 202 ASP A O 1
ATOM 1521 N N . VAL A 1 203 ? -8.508 13.027 33.434 1.00 78.75 203 VAL A N 1
ATOM 1522 C CA . VAL A 1 203 ? -9.311 11.800 33.501 1.00 78.75 203 VAL A CA 1
ATOM 1523 C C . VAL A 1 203 ? -9.716 11.481 34.944 1.00 78.75 203 VAL A C 1
ATOM 1525 O O . VAL A 1 203 ? -10.754 10.855 35.150 1.00 78.75 203 VAL A O 1
ATOM 1528 N N . ASP A 1 204 ? -8.946 11.920 35.939 1.00 77.06 204 ASP A N 1
ATOM 1529 C CA . ASP A 1 204 ? -9.178 11.609 37.353 1.00 77.06 204 ASP A CA 1
ATOM 1530 C C . ASP A 1 204 ? -10.241 12.524 37.993 1.00 77.06 204 ASP A C 1
ATOM 1532 O O . ASP A 1 204 ? -10.768 12.210 39.061 1.00 77.06 204 ASP A O 1
ATOM 1536 N N . ALA A 1 205 ? -10.598 13.633 37.337 1.00 77.25 205 ALA A N 1
ATOM 1537 C CA . ALA A 1 205 ? -11.581 14.601 37.828 1.00 77.25 205 ALA A CA 1
ATOM 1538 C C . ALA A 1 205 ? -13.053 14.167 37.664 1.00 77.25 205 ALA A C 1
ATOM 1540 O O . ALA A 1 205 ? -13.953 14.863 38.144 1.00 77.25 205 ALA A O 1
ATOM 1541 N N . HIS A 1 206 ? -13.322 13.044 36.988 1.00 81.44 206 HIS A N 1
ATOM 1542 C CA . HIS A 1 206 ? -14.676 12.601 36.634 1.00 81.44 206 HIS A CA 1
ATOM 1543 C C . HIS A 1 206 ? -15.125 11.376 37.438 1.00 81.44 206 HIS A C 1
ATOM 1545 O O . HIS A 1 206 ? -14.318 10.549 37.851 1.00 81.44 206 HIS A O 1
ATOM 1551 N N . ASN A 1 207 ? -16.439 11.241 37.632 1.00 79.38 207 ASN A N 1
ATOM 1552 C CA . ASN A 1 207 ? -17.052 10.071 38.266 1.00 79.38 207 ASN A CA 1
ATOM 1553 C C . ASN A 1 207 ? -17.541 9.086 37.193 1.00 79.38 207 ASN A C 1
ATOM 1555 O O . ASN A 1 207 ? -18.336 9.473 36.334 1.00 79.38 207 ASN A O 1
ATOM 1559 N N . TYR A 1 208 ? -17.116 7.821 37.269 1.00 82.62 208 TYR A N 1
ATOM 1560 C CA . TYR A 1 208 ? -17.417 6.806 36.259 1.00 82.62 208 TYR A CA 1
ATOM 1561 C C . TYR A 1 208 ? -18.388 5.701 36.715 1.00 82.62 208 TYR A C 1
ATOM 1563 O O . TYR A 1 208 ? -18.645 4.774 35.946 1.00 82.62 208 TYR A O 1
ATOM 1571 N N . ASN A 1 209 ? -19.022 5.835 37.886 1.00 71.88 209 ASN A N 1
ATOM 1572 C CA . ASN A 1 209 ? -19.820 4.787 38.548 1.00 71.88 209 ASN A CA 1
ATOM 1573 C C . ASN A 1 209 ? -20.970 4.180 37.715 1.00 71.88 209 ASN A C 1
ATOM 1575 O O . ASN A 1 209 ? -21.494 3.133 38.076 1.00 71.88 209 ASN A O 1
ATOM 1579 N N . ASN A 1 210 ? -21.407 4.830 36.632 1.00 75.62 210 ASN A N 1
ATOM 1580 C CA . ASN A 1 210 ? -22.533 4.381 35.801 1.00 75.62 210 ASN A CA 1
ATOM 1581 C C . ASN A 1 210 ? -22.174 4.223 34.316 1.00 75.62 210 ASN A C 1
ATOM 1583 O O . ASN A 1 210 ? -23.067 4.225 33.464 1.00 75.62 210 ASN A O 1
ATOM 1587 N N . ILE A 1 211 ? -20.885 4.127 33.987 1.00 85.25 211 ILE A N 1
ATOM 1588 C CA . ILE A 1 211 ? -20.413 4.096 32.601 1.00 85.25 211 ILE A CA 1
ATOM 1589 C C . ILE A 1 211 ? -20.430 2.655 32.093 1.00 85.25 211 ILE A C 1
ATOM 1591 O O . ILE A 1 211 ? -19.550 1.858 32.401 1.00 85.25 211 ILE A O 1
ATOM 1595 N N . ASN A 1 212 ? -21.412 2.332 31.257 1.00 87.62 212 ASN A N 1
ATOM 1596 C CA . ASN A 1 212 ? -21.496 1.042 30.566 1.00 87.62 212 ASN A CA 1
ATOM 1597 C C . ASN A 1 212 ? -21.150 1.153 29.073 1.00 87.62 212 ASN A C 1
ATOM 1599 O O . ASN A 1 212 ? -20.985 0.137 28.392 1.00 87.62 212 ASN A O 1
ATOM 1603 N N . HIS A 1 213 ? -21.016 2.379 28.554 1.00 91.31 213 HIS A N 1
ATOM 1604 C CA . HIS A 1 213 ? -20.766 2.624 27.141 1.00 91.31 213 HIS A CA 1
ATOM 1605 C C . HIS A 1 213 ? -19.787 3.778 26.909 1.00 91.31 213 HIS A C 1
ATOM 1607 O O . HIS A 1 213 ? -20.051 4.931 27.247 1.00 91.31 213 HIS A O 1
ATOM 1613 N N . VAL A 1 214 ? -18.655 3.458 26.277 1.00 93.62 214 VAL A N 1
ATOM 1614 C CA . VAL A 1 214 ? -17.641 4.423 25.832 1.00 93.62 214 VAL A CA 1
ATOM 1615 C C . VAL A 1 214 ? -17.739 4.618 24.323 1.00 93.62 214 VAL A C 1
ATOM 1617 O O . VAL A 1 214 ? -17.654 3.653 23.554 1.00 93.62 214 VAL A O 1
ATOM 1620 N N . ILE A 1 215 ? -17.869 5.867 23.877 1.00 94.88 215 ILE A N 1
ATOM 1621 C CA . ILE A 1 215 ? -18.013 6.206 22.459 1.00 94.88 215 ILE A CA 1
ATOM 1622 C C . ILE A 1 215 ? -16.821 7.033 21.987 1.00 94.88 215 ILE A C 1
ATOM 1624 O O . ILE A 1 215 ? -16.581 8.144 22.446 1.00 94.88 215 ILE A O 1
ATOM 1628 N N . PHE A 1 216 ? -16.099 6.525 20.993 1.00 95.19 216 PHE A N 1
ATOM 1629 C CA . PHE A 1 216 ? -15.088 7.299 20.280 1.00 95.19 216 PHE A CA 1
ATOM 1630 C C . PHE A 1 216 ? -15.730 8.091 19.140 1.00 95.19 216 PHE A C 1
ATOM 1632 O O . PHE A 1 216 ? -16.322 7.502 18.232 1.00 95.19 216 PHE A O 1
ATOM 1639 N N . ALA A 1 217 ? -15.557 9.412 19.126 1.00 94.25 217 ALA A N 1
ATOM 1640 C CA . ALA A 1 217 ? -16.128 10.271 18.094 1.00 94.25 217 ALA A CA 1
ATOM 1641 C C . ALA A 1 217 ? -15.064 11.027 17.287 1.00 94.25 217 ALA A C 1
ATOM 1643 O O . ALA A 1 217 ? -14.034 11.472 17.794 1.00 94.25 217 ALA A O 1
ATOM 1644 N N . CYS A 1 218 ? -15.304 11.155 15.985 1.00 91.56 218 CYS A N 1
ATOM 1645 C CA . CYS A 1 218 ? -14.573 12.068 15.106 1.00 91.56 218 CYS A CA 1
ATOM 1646 C C . CYS A 1 218 ? -15.502 12.566 13.992 1.00 91.56 218 CYS A C 1
ATOM 1648 O O . CYS A 1 218 ? -16.644 12.121 13.916 1.00 91.56 218 CYS A O 1
ATOM 1650 N N . ASP A 1 219 ? -15.033 13.456 13.116 1.00 85.31 219 ASP A N 1
ATOM 1651 C CA . ASP A 1 219 ? -15.871 14.057 12.064 1.00 85.31 219 ASP A CA 1
ATOM 1652 C C . ASP A 1 219 ? -16.662 13.038 11.241 1.00 85.31 219 ASP A C 1
ATOM 1654 O O . ASP A 1 219 ? -17.867 13.181 11.070 1.00 85.31 219 ASP A O 1
ATOM 1658 N N . ALA A 1 220 ? -15.987 11.989 10.770 1.00 82.19 220 ALA A N 1
ATOM 1659 C CA . ALA A 1 220 ? -16.599 10.944 9.952 1.00 82.19 220 ALA A CA 1
ATOM 1660 C C . ALA A 1 220 ? -16.933 9.668 10.740 1.00 82.19 220 ALA A C 1
ATOM 1662 O O . ALA A 1 220 ? -17.569 8.768 10.208 1.00 82.19 220 ALA A O 1
ATOM 1663 N N . GLY A 1 221 ? -16.442 9.534 11.974 1.00 77.00 221 GLY A N 1
ATOM 1664 C CA . GLY A 1 221 ? -16.693 8.377 12.833 1.00 77.00 221 GLY A CA 1
ATOM 1665 C C . GLY A 1 221 ? -16.044 7.053 12.437 1.00 77.00 221 GLY A C 1
ATOM 1666 O O . GLY A 1 221 ? -16.335 6.047 13.072 1.00 77.00 221 GLY A O 1
ATOM 1667 N N . MET A 1 222 ? -15.189 7.012 11.412 1.00 78.06 222 MET A N 1
ATOM 1668 C CA . MET A 1 222 ? -14.755 5.748 10.785 1.00 78.06 222 MET A CA 1
ATOM 1669 C C . MET A 1 222 ? -13.236 5.583 10.639 1.00 78.06 222 MET A C 1
ATOM 1671 O O . MET A 1 222 ? -12.794 4.545 10.165 1.00 78.06 222 MET A O 1
ATOM 1675 N N . GLY A 1 223 ? -12.447 6.588 11.030 1.00 79.31 223 GLY A N 1
ATOM 1676 C CA . GLY A 1 223 ? -10.985 6.575 10.917 1.00 79.31 223 GLY A CA 1
ATOM 1677 C C . GLY A 1 223 ? -10.306 6.349 12.263 1.00 79.31 223 GLY A C 1
ATOM 1678 O O . GLY A 1 223 ? -10.376 5.281 12.865 1.00 79.31 223 GLY A O 1
ATOM 1679 N N . SER A 1 224 ? -9.661 7.392 12.775 1.00 79.12 224 SER A N 1
ATOM 1680 C CA . SER A 1 224 ? -8.897 7.315 14.019 1.00 79.12 224 SER A CA 1
ATOM 1681 C C . SER A 1 224 ? -9.738 6.936 15.251 1.00 79.12 224 SER A C 1
ATOM 1683 O O . SER A 1 224 ? -9.217 6.296 16.159 1.00 79.12 224 SER A O 1
ATOM 1685 N N . SER A 1 225 ? -11.036 7.262 15.266 1.00 86.44 225 SER A N 1
ATOM 1686 C CA . SER A 1 225 ? -11.972 6.850 16.323 1.00 86.44 225 SER A CA 1
ATOM 1687 C C . SER A 1 225 ? -12.200 5.334 16.353 1.00 86.44 225 SER A C 1
ATOM 1689 O O . SER A 1 225 ? -12.280 4.752 17.431 1.00 86.44 225 SER A O 1
ATOM 1691 N N . ALA A 1 226 ? -12.239 4.670 15.191 1.00 86.88 226 ALA A N 1
ATOM 1692 C CA . ALA A 1 226 ? -12.385 3.217 15.101 1.00 86.88 226 ALA A CA 1
ATOM 1693 C C . ALA A 1 226 ? -11.148 2.489 15.648 1.00 86.88 226 ALA A C 1
ATOM 1695 O O . ALA A 1 226 ? -11.280 1.500 16.373 1.00 86.88 226 ALA A O 1
ATOM 1696 N N . MET A 1 227 ? -9.948 3.010 15.360 1.00 85.62 227 MET A N 1
ATOM 1697 C CA . MET A 1 227 ? -8.700 2.486 15.925 1.00 85.62 227 MET A CA 1
ATOM 1698 C C . MET A 1 227 ? -8.646 2.678 17.443 1.00 85.62 227 MET A C 1
ATOM 1700 O O . MET A 1 227 ? -8.375 1.713 18.156 1.00 85.62 227 MET A O 1
ATOM 1704 N N . GLY A 1 228 ? -8.975 3.877 17.942 1.00 87.94 228 GLY A N 1
ATOM 1705 C CA . GLY A 1 228 ? -9.052 4.152 19.382 1.00 87.94 228 GLY A CA 1
ATOM 1706 C C . GLY A 1 228 ? -10.014 3.202 20.101 1.00 87.94 228 GLY A C 1
ATOM 1707 O O . GLY A 1 228 ? -9.629 2.551 21.073 1.00 87.94 228 GLY A O 1
ATOM 1708 N N . ALA A 1 229 ? -11.215 3.010 19.545 1.00 90.94 229 ALA A N 1
ATOM 1709 C CA . ALA A 1 229 ? -12.196 2.061 20.067 1.00 90.94 229 ALA A CA 1
ATOM 1710 C C . ALA A 1 229 ? -11.658 0.620 20.085 1.00 90.94 229 ALA A C 1
ATOM 1712 O O . ALA A 1 229 ? -11.775 -0.073 21.092 1.00 90.94 229 ALA A O 1
ATOM 1713 N N . SER A 1 230 ? -11.020 0.155 19.005 1.00 89.06 230 SER A N 1
ATOM 1714 C CA . SER A 1 230 ? -10.410 -1.182 18.949 1.00 89.06 230 SER A CA 1
ATOM 1715 C C . SER A 1 230 ? -9.288 -1.368 19.968 1.00 89.06 230 SER A C 1
ATOM 1717 O O . SER A 1 230 ? -9.199 -2.423 20.600 1.00 89.06 230 SER A O 1
ATOM 1719 N N . MET A 1 231 ? -8.440 -0.358 20.155 1.00 88.00 231 MET A N 1
ATOM 1720 C CA . MET A 1 231 ? -7.363 -0.404 21.139 1.00 88.00 231 MET A CA 1
ATOM 1721 C C . MET A 1 231 ? -7.908 -0.464 22.562 1.00 88.00 231 MET A C 1
ATOM 1723 O O . MET A 1 231 ? -7.466 -1.318 23.333 1.00 88.00 231 MET A O 1
ATOM 1727 N N . LEU A 1 232 ? -8.890 0.378 22.893 1.00 89.81 232 LEU A N 1
ATOM 1728 C CA . LEU A 1 232 ? -9.496 0.384 24.220 1.00 89.81 232 LEU A CA 1
ATOM 1729 C C . LEU A 1 232 ? -10.235 -0.932 24.500 1.00 89.81 232 LEU A C 1
ATOM 1731 O O . LEU A 1 232 ? -9.983 -1.536 25.537 1.00 89.81 232 LEU A O 1
ATOM 1735 N N . ARG A 1 233 ? -11.009 -1.467 23.538 1.00 91.25 233 ARG A N 1
ATOM 1736 C CA . ARG A 1 233 ? -11.621 -2.813 23.634 1.00 91.25 233 ARG A CA 1
ATOM 1737 C C . ARG A 1 233 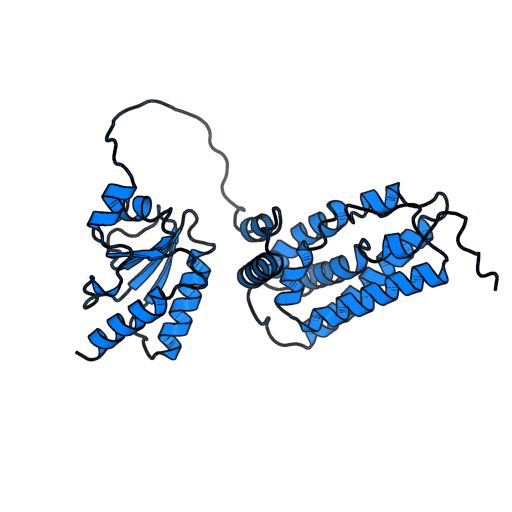? -10.597 -3.892 23.967 1.00 91.25 233 ARG A C 1
ATOM 1739 O O . ARG A 1 233 ? -10.813 -4.721 24.847 1.00 91.25 233 ARG A O 1
ATOM 1746 N N . ASN A 1 234 ? -9.465 -3.888 23.264 1.00 88.25 234 ASN A N 1
ATOM 1747 C CA . ASN A 1 234 ? -8.404 -4.864 23.493 1.00 88.25 234 ASN A CA 1
ATOM 1748 C C . ASN A 1 234 ? -7.760 -4.703 24.875 1.00 88.25 234 ASN A C 1
ATOM 1750 O O . ASN A 1 234 ? -7.401 -5.707 25.492 1.00 88.25 234 ASN A O 1
ATOM 1754 N N . LYS A 1 235 ? -7.605 -3.468 25.365 1.00 87.19 235 LYS A N 1
ATOM 1755 C CA . LYS A 1 235 ? -7.105 -3.217 26.720 1.00 87.19 235 LYS A CA 1
ATOM 1756 C C . LYS A 1 235 ? -8.117 -3.656 27.779 1.00 87.19 235 LYS A C 1
ATOM 1758 O O . LYS A 1 235 ? -7.715 -4.371 28.687 1.00 87.19 235 LYS A O 1
ATOM 1763 N N . PHE A 1 236 ? -9.402 -3.338 27.616 1.00 88.69 236 PHE A N 1
ATOM 1764 C CA . PHE A 1 236 ? -10.490 -3.740 28.520 1.00 88.69 236 PHE A CA 1
ATOM 1765 C C . PHE A 1 236 ? -10.539 -5.263 28.661 1.00 88.69 236 PHE A C 1
ATOM 1767 O O . PHE A 1 236 ? -10.435 -5.794 29.764 1.00 88.69 236 PHE A O 1
ATOM 1774 N N . LYS A 1 237 ? -10.501 -5.977 27.530 1.00 86.25 237 LYS A N 1
ATOM 1775 C CA . LYS A 1 237 ? -10.450 -7.444 27.504 1.00 86.25 237 LYS A CA 1
ATOM 1776 C C . LYS A 1 237 ? -9.231 -8.025 28.231 1.00 86.25 237 LYS A C 1
ATOM 1778 O O . LYS A 1 237 ? -9.351 -9.028 28.924 1.00 86.25 237 LYS A O 1
ATOM 1783 N N . LYS A 1 238 ? -8.046 -7.421 28.074 1.00 86.44 238 LYS A N 1
ATOM 1784 C CA . LYS A 1 238 ? -6.825 -7.841 28.797 1.00 86.44 238 LYS A CA 1
ATOM 1785 C C . LYS A 1 238 ? -6.887 -7.513 30.288 1.00 86.44 238 LYS A C 1
ATOM 1787 O O . LYS A 1 238 ? -6.290 -8.215 31.094 1.00 86.44 238 LYS A O 1
ATOM 1792 N N . ALA A 1 239 ? -7.577 -6.433 30.624 1.00 83.56 239 ALA A N 1
ATOM 1793 C CA . ALA A 1 239 ? -7.781 -5.941 31.971 1.00 83.56 239 ALA A CA 1
ATOM 1794 C C . ALA A 1 239 ? -8.890 -6.684 32.733 1.00 83.56 239 ALA A C 1
ATOM 1796 O O . ALA A 1 239 ? -8.976 -6.490 33.943 1.00 83.56 239 ALA A O 1
ATOM 1797 N N . GLY A 1 240 ? -9.681 -7.521 32.051 1.00 83.06 240 GLY A N 1
ATOM 1798 C CA . GLY A 1 240 ? -10.795 -8.280 32.624 1.00 83.06 240 GLY A CA 1
ATOM 1799 C C . GLY A 1 240 ? -12.133 -7.536 32.654 1.00 83.06 240 GLY A C 1
ATOM 1800 O O . GLY A 1 240 ? -13.088 -8.075 33.196 1.00 83.06 240 GLY A O 1
ATOM 1801 N N . ILE A 1 241 ? -12.214 -6.342 32.063 1.00 84.00 241 ILE A N 1
ATOM 1802 C CA . ILE A 1 241 ? -13.428 -5.518 32.016 1.00 84.00 241 ILE A CA 1
ATOM 1803 C C . ILE A 1 241 ? -14.270 -5.983 30.825 1.00 84.00 241 ILE A C 1
ATOM 1805 O O . ILE A 1 241 ? -13.862 -5.798 29.674 1.00 84.00 241 ILE A O 1
ATOM 1809 N N . ASN A 1 242 ? -15.422 -6.600 31.091 1.00 77.81 242 ASN A N 1
ATOM 1810 C CA . ASN A 1 242 ? -16.317 -7.124 30.049 1.00 77.81 242 ASN A CA 1
ATOM 1811 C C . ASN A 1 242 ? -17.681 -6.424 30.008 1.00 77.81 242 ASN A C 1
ATOM 1813 O O . ASN A 1 242 ? -18.371 -6.527 28.996 1.00 77.81 242 ASN A O 1
ATOM 1817 N N . ASP A 1 243 ? -18.041 -5.697 31.065 1.00 83.19 243 ASP A N 1
ATOM 1818 C CA . ASP A 1 243 ? -19.374 -5.107 31.230 1.00 83.19 243 ASP A CA 1
ATOM 1819 C C . ASP A 1 243 ? -19.504 -3.723 30.574 1.00 83.19 243 ASP A C 1
ATOM 1821 O O . ASP A 1 243 ? -20.595 -3.162 30.479 1.00 83.19 243 ASP A O 1
ATOM 1825 N N . ILE A 1 244 ? -18.395 -3.200 30.040 1.00 87.62 244 ILE A N 1
ATOM 1826 C CA . ILE A 1 244 ? -18.335 -1.899 29.379 1.00 87.62 244 ILE A CA 1
ATOM 1827 C C . ILE A 1 244 ? -18.181 -2.084 27.870 1.00 87.62 244 ILE A C 1
ATOM 1829 O O . ILE A 1 244 ? -17.178 -2.598 27.364 1.00 87.62 244 ILE A O 1
ATOM 1833 N N . THR A 1 245 ? -19.176 -1.609 27.126 1.00 88.69 245 THR A N 1
ATOM 1834 C CA . THR A 1 245 ? -19.172 -1.614 25.664 1.00 88.69 245 THR A CA 1
ATOM 1835 C C . THR A 1 245 ? -18.367 -0.432 25.136 1.00 88.69 245 THR A C 1
ATOM 1837 O O . THR A 1 245 ? -18.448 0.677 25.654 1.00 88.69 245 THR A O 1
ATOM 1840 N N . VAL A 1 246 ? -17.605 -0.638 24.060 1.00 93.12 246 VAL A N 1
ATOM 1841 C CA . VAL A 1 246 ? -16.839 0.436 23.411 1.00 93.12 246 VAL A CA 1
ATOM 1842 C C . VAL A 1 246 ? -17.150 0.472 21.916 1.00 93.12 246 VAL A C 1
ATOM 1844 O O . VAL A 1 246 ? -16.891 -0.500 21.194 1.00 93.12 246 VAL A O 1
ATOM 1847 N N . THR A 1 247 ? -17.667 1.601 21.430 1.00 93.50 247 THR A N 1
ATOM 1848 C CA . THR A 1 247 ? -18.011 1.818 20.013 1.00 93.50 247 THR A CA 1
ATOM 1849 C C . THR A 1 247 ? -17.383 3.098 19.461 1.00 93.50 247 THR A C 1
ATOM 1851 O O . THR A 1 247 ? -16.691 3.832 20.163 1.00 93.50 247 THR A O 1
ATOM 1854 N N . ASN A 1 248 ? -17.587 3.350 18.169 1.00 93.75 248 ASN A N 1
ATOM 1855 C CA . ASN A 1 248 ? -17.192 4.585 17.507 1.00 93.75 248 ASN A CA 1
ATOM 1856 C C . ASN A 1 248 ? -18.323 5.096 16.608 1.00 93.75 248 ASN A C 1
ATOM 1858 O O . ASN A 1 248 ? -19.035 4.292 16.008 1.00 93.75 248 ASN A O 1
ATOM 1862 N N . THR A 1 249 ? -18.470 6.416 16.500 1.00 93.19 249 THR A N 1
ATOM 1863 C CA . THR A 1 249 ? -19.480 7.066 15.646 1.00 93.19 249 THR A CA 1
ATOM 1864 C C . THR A 1 249 ? -19.011 8.444 15.170 1.00 93.19 249 THR A C 1
ATOM 1866 O O . THR A 1 249 ? -17.966 8.939 15.600 1.00 93.19 249 THR A O 1
ATOM 1869 N N . ALA A 1 250 ? -19.740 9.050 14.234 1.00 92.88 250 ALA A N 1
ATOM 1870 C CA . ALA A 1 250 ? -19.497 10.422 13.803 1.00 92.88 250 ALA A CA 1
ATOM 1871 C C . ALA A 1 250 ? -20.047 11.413 14.840 1.00 92.88 250 ALA A C 1
ATOM 1873 O O . ALA A 1 250 ? -21.056 11.132 15.481 1.00 92.88 250 ALA A O 1
ATOM 1874 N N . ILE A 1 251 ? -19.423 12.586 14.995 1.00 93.31 251 ILE A N 1
ATOM 1875 C CA . ILE A 1 251 ? -19.849 13.580 16.005 1.00 93.31 251 ILE A CA 1
ATOM 1876 C C . ILE A 1 251 ? -21.322 13.968 15.830 1.00 93.31 251 ILE A C 1
ATOM 1878 O O . ILE A 1 251 ? -22.062 14.030 16.801 1.00 93.31 251 ILE A O 1
ATOM 1882 N N . ASN A 1 252 ? -21.787 14.153 14.594 1.00 90.50 252 ASN A N 1
ATOM 1883 C CA . ASN A 1 252 ? -23.188 14.477 14.295 1.00 90.50 252 ASN A CA 1
ATOM 1884 C C . ASN A 1 252 ? -24.180 13.324 14.557 1.00 90.50 252 ASN A C 1
ATOM 1886 O O . ASN A 1 252 ? -25.387 13.540 14.514 1.00 90.50 252 ASN A O 1
ATOM 1890 N N . GLN A 1 253 ? -23.682 12.113 14.809 1.00 92.25 253 GLN A N 1
ATOM 1891 C CA . GLN A 1 253 ? -24.454 10.907 15.115 1.00 92.25 253 GLN A CA 1
ATOM 1892 C C . GLN A 1 253 ? -24.268 10.465 16.574 1.00 92.25 253 GLN A C 1
ATOM 1894 O O . GLN A 1 253 ? -24.613 9.335 16.922 1.00 92.25 253 GLN A O 1
ATOM 1899 N N . LEU A 1 254 ? -23.698 11.324 17.428 1.00 92.38 254 LEU A N 1
ATOM 1900 C CA . LEU A 1 254 ? -23.600 11.040 18.854 1.00 92.38 254 LEU A CA 1
ATOM 1901 C C . LEU A 1 254 ? -25.006 10.912 19.463 1.00 92.38 254 LEU A C 1
ATOM 1903 O O . LEU A 1 254 ? -25.843 11.802 19.263 1.00 92.38 254 LEU A O 1
ATOM 1907 N N . PRO A 1 255 ? -25.281 9.816 20.190 1.00 88.81 255 PRO A N 1
ATOM 1908 C CA . PRO A 1 255 ? -26.568 9.616 20.830 1.00 88.81 255 PRO A CA 1
ATOM 1909 C C . PRO A 1 255 ? -26.697 10.558 22.036 1.00 88.81 255 PRO A C 1
ATOM 1911 O O . PRO A 1 255 ? -25.718 10.858 22.714 1.00 88.81 255 PRO A O 1
ATOM 1914 N N . LYS A 1 256 ? -27.906 11.065 22.296 1.00 87.56 256 LYS A N 1
ATOM 1915 C CA . LYS A 1 256 ? -28.132 12.097 23.331 1.00 87.56 256 LYS A CA 1
ATOM 1916 C C . LYS A 1 256 ? -27.899 11.595 24.757 1.00 87.56 256 LYS A C 1
ATOM 1918 O O . LYS A 1 256 ? -27.660 12.397 25.651 1.00 87.56 256 LYS A O 1
ATOM 1923 N N . ASP A 1 257 ? -28.002 10.289 24.948 1.00 86.31 257 ASP A N 1
ATOM 1924 C CA . ASP A 1 257 ? -27.769 9.547 26.183 1.00 86.31 257 ASP A CA 1
ATOM 1925 C C . ASP A 1 257 ? -26.330 9.017 26.296 1.00 86.31 257 ASP A C 1
ATOM 1927 O O . ASP A 1 257 ? -26.046 8.194 27.164 1.00 86.31 257 ASP A O 1
ATOM 1931 N N . ALA A 1 258 ? -25.407 9.487 25.444 1.00 89.12 258 ALA A N 1
ATOM 1932 C CA . ALA A 1 258 ? -23.990 9.173 25.575 1.00 89.12 258 ALA A CA 1
ATOM 1933 C C . ALA A 1 258 ? -23.482 9.522 26.983 1.00 89.12 258 ALA A C 1
ATOM 1935 O O . ALA A 1 258 ? -23.671 10.638 27.464 1.00 89.12 258 ALA A O 1
ATOM 1936 N N . GLN A 1 259 ? -22.814 8.564 27.626 1.00 89.69 259 GLN A N 1
ATOM 1937 C CA . GLN A 1 259 ? -22.290 8.723 28.983 1.00 89.69 259 GLN A CA 1
ATOM 1938 C C . GLN A 1 259 ? -20.835 9.203 28.971 1.00 89.69 259 GLN A C 1
ATOM 1940 O O . GLN A 1 259 ? -20.487 10.137 29.686 1.00 89.69 259 GLN A O 1
ATOM 1945 N N . LEU A 1 260 ? -19.999 8.585 28.127 1.00 93.50 260 LEU A N 1
ATOM 1946 C CA . LEU A 1 260 ? -18.588 8.927 27.951 1.00 93.50 260 LEU A CA 1
ATOM 1947 C C . LEU A 1 260 ? -18.236 9.033 26.468 1.00 93.50 260 LEU A C 1
ATOM 1949 O O . LEU A 1 260 ? -18.386 8.071 25.707 1.00 93.50 260 LEU A O 1
ATOM 1953 N N . VAL A 1 261 ? -17.711 10.190 26.075 1.00 94.94 261 VAL A N 1
ATOM 1954 C CA . VAL A 1 261 ? -17.287 10.495 24.710 1.00 94.94 261 VAL A CA 1
ATOM 1955 C C . VAL A 1 261 ? -15.792 10.808 24.687 1.00 94.94 261 VAL A C 1
ATOM 1957 O O . VAL A 1 261 ? -15.302 11.626 25.459 1.00 94.94 261 VAL A O 1
ATOM 1960 N N . ILE A 1 262 ? -15.058 10.158 23.780 1.00 94.88 262 ILE A N 1
ATOM 1961 C CA . ILE A 1 262 ? -13.620 10.379 23.579 1.00 94.88 262 ILE A CA 1
ATOM 1962 C C . ILE A 1 262 ? -13.372 10.953 22.182 1.00 94.88 262 ILE A C 1
ATOM 1964 O O . ILE A 1 262 ? -13.696 10.317 21.172 1.00 94.88 262 ILE A O 1
ATOM 1968 N N . THR A 1 263 ? -12.745 12.127 22.108 1.00 93.69 263 THR A N 1
ATOM 1969 C CA . THR A 1 263 ? -12.463 12.856 20.857 1.00 93.69 263 THR A CA 1
ATOM 1970 C C . THR A 1 263 ? -11.018 13.329 20.773 1.00 93.69 263 THR A C 1
ATOM 1972 O O . THR A 1 263 ? -10.306 13.405 21.767 1.00 93.69 263 THR A O 1
ATOM 1975 N N . GLN A 1 264 ? -10.564 13.709 19.576 1.00 91.06 264 GLN A N 1
ATOM 1976 C CA . GLN A 1 264 ? -9.342 14.513 19.471 1.00 91.06 264 GLN A CA 1
ATOM 1977 C C . GLN A 1 264 ? -9.581 15.922 20.013 1.00 91.06 264 GLN A C 1
ATOM 1979 O O . GLN A 1 264 ? -10.654 16.471 19.771 1.00 91.06 264 GLN A O 1
ATOM 1984 N N . LYS A 1 265 ? -8.564 16.538 20.633 1.00 88.06 265 LYS A N 1
ATOM 1985 C CA . LYS A 1 265 ? -8.642 17.890 21.227 1.00 88.06 265 LYS A CA 1
ATOM 1986 C C . LYS A 1 265 ? -9.362 18.906 20.330 1.00 88.06 265 LYS A C 1
ATOM 1988 O O . LYS A 1 265 ? -10.316 19.532 20.770 1.00 88.06 265 LYS A O 1
ATOM 1993 N N . LYS A 1 266 ? -9.006 18.942 19.040 1.00 88.25 266 LYS A N 1
ATOM 1994 C CA . LYS A 1 266 ? -9.574 19.838 18.009 1.00 88.25 266 LYS A CA 1
ATOM 1995 C C . LYS A 1 266 ? -11.060 19.640 17.678 1.00 88.25 266 LYS A C 1
ATOM 1997 O O . LYS A 1 266 ? -11.595 20.414 16.899 1.00 88.25 266 LYS A O 1
ATOM 2002 N N . LEU A 1 267 ? -11.672 18.557 18.147 1.00 91.31 267 LEU A N 1
ATOM 2003 C CA . LEU A 1 267 ? -13.055 18.181 17.841 1.00 91.31 267 LEU A CA 1
ATOM 2004 C C . LEU A 1 267 ? -13.929 18.076 19.099 1.00 91.31 267 LEU A C 1
ATOM 2006 O O . LEU A 1 267 ? -15.109 17.737 19.002 1.00 91.31 267 LEU A O 1
ATOM 2010 N N . THR A 1 268 ? -13.343 18.304 20.274 1.00 91.06 268 THR A N 1
ATOM 2011 C CA . THR A 1 268 ? -14.004 18.104 21.570 1.00 91.06 268 THR A CA 1
ATOM 2012 C C . THR A 1 268 ? -15.088 19.150 21.800 1.00 91.06 268 THR A C 1
ATOM 2014 O O . THR A 1 268 ? -16.177 18.813 22.245 1.00 91.06 268 THR A O 1
ATOM 2017 N N . ASP A 1 269 ? -14.843 20.392 21.386 1.00 91.50 269 ASP A N 1
ATOM 2018 C CA . ASP A 1 269 ? -15.816 21.487 21.409 1.00 91.50 269 ASP A CA 1
ATOM 2019 C C . ASP A 1 269 ? -17.115 21.115 20.670 1.00 91.50 269 ASP A C 1
ATOM 2021 O O . ASP A 1 269 ? -18.225 21.326 21.162 1.00 91.50 269 ASP A O 1
ATOM 2025 N N . ARG A 1 270 ? -16.987 20.488 19.498 1.00 90.94 270 ARG A N 1
ATOM 2026 C CA . ARG A 1 270 ? -18.122 20.057 18.680 1.00 90.94 270 ARG A CA 1
ATOM 2027 C C . ARG A 1 270 ? -18.878 18.892 19.303 1.00 90.94 270 ARG A C 1
ATOM 2029 O O . ARG A 1 270 ? -20.100 18.846 19.186 1.00 90.94 270 ARG A O 1
ATOM 2036 N N . ALA A 1 271 ? -18.179 17.964 19.950 1.00 92.38 271 ALA A N 1
ATOM 2037 C CA . ALA A 1 271 ? -18.821 16.868 20.668 1.00 92.38 271 ALA A CA 1
ATOM 2038 C C . ALA A 1 271 ? -19.567 17.362 21.914 1.00 92.38 271 ALA A C 1
ATOM 2040 O O . ALA A 1 271 ? -20.705 16.950 22.127 1.00 92.38 271 ALA A O 1
ATOM 2041 N N . ILE A 1 272 ? -18.991 18.304 22.668 1.00 91.31 272 ILE A N 1
ATOM 2042 C CA . ILE A 1 272 ? -19.654 18.958 23.806 1.00 91.31 272 ILE A CA 1
ATOM 2043 C C . ILE A 1 272 ? -20.942 19.644 23.347 1.00 91.31 272 ILE A C 1
ATOM 2045 O O . ILE A 1 272 ? -21.997 19.423 23.934 1.00 91.31 272 ILE A O 1
ATOM 2049 N N . LYS A 1 273 ? -20.894 20.409 22.249 1.00 90.44 273 LYS A N 1
ATOM 2050 C CA . LYS A 1 273 ? -22.086 21.073 21.692 1.00 90.44 273 LYS A CA 1
ATOM 2051 C C . LYS A 1 273 ? -23.193 20.087 21.300 1.00 90.44 273 LYS A C 1
ATOM 2053 O O . LYS A 1 273 ? -24.369 20.418 21.424 1.00 90.44 273 LYS A O 1
ATOM 2058 N N . GLN A 1 274 ? -22.837 18.888 20.838 1.00 90.56 274 GLN A N 1
ATOM 2059 C CA . GLN A 1 274 ? -23.806 17.860 20.453 1.00 90.56 274 GLN A CA 1
ATOM 2060 C C . GLN A 1 274 ? -24.400 17.121 21.665 1.00 90.56 274 GLN A C 1
ATOM 2062 O O . GLN A 1 274 ? -25.602 16.853 21.694 1.00 90.56 274 GLN A O 1
ATOM 2067 N N . THR A 1 275 ? -23.568 16.772 22.650 1.00 90.75 275 THR A N 1
ATOM 2068 C CA . THR A 1 275 ? -23.954 16.003 23.844 1.00 90.75 275 THR A CA 1
ATOM 2069 C C . THR A 1 275 ? -23.346 16.628 25.106 1.00 90.75 275 THR A C 1
ATOM 2071 O O . THR A 1 275 ? -22.382 16.088 25.654 1.00 90.75 275 THR A O 1
ATOM 2074 N N . PRO A 1 276 ? -23.891 17.752 25.601 1.00 88.81 276 PRO A N 1
ATOM 2075 C CA . PRO A 1 276 ? -23.285 18.512 26.700 1.00 88.81 276 PRO A CA 1
ATOM 2076 C C . PRO A 1 276 ? -23.354 17.800 28.056 1.00 88.81 276 PRO A C 1
ATOM 2078 O O . PRO A 1 276 ? -22.633 18.156 28.972 1.00 88.81 276 PRO A O 1
ATOM 2081 N N . ASN A 1 277 ? -24.201 16.780 28.203 1.00 87.19 277 ASN A N 1
ATOM 2082 C CA . ASN A 1 277 ? -24.359 16.057 29.470 1.00 87.19 277 ASN A CA 1
ATOM 2083 C C . ASN A 1 277 ? -23.430 14.837 29.602 1.00 87.19 277 ASN A C 1
ATOM 2085 O O . ASN A 1 277 ? -23.437 14.184 30.642 1.00 87.19 277 ASN A O 1
ATOM 2089 N N . ALA A 1 278 ? -22.683 14.497 28.547 1.00 91.06 278 ALA A N 1
ATOM 2090 C CA . ALA A 1 278 ? -21.727 13.396 28.574 1.00 91.06 278 ALA A CA 1
ATOM 2091 C C . ALA A 1 278 ? -20.416 13.835 29.241 1.00 91.06 278 ALA A C 1
ATOM 2093 O O . ALA A 1 278 ? -20.043 15.007 29.180 1.00 91.06 278 ALA A O 1
ATOM 2094 N N . ILE A 1 279 ? -19.669 12.886 29.800 1.00 91.69 279 ILE A N 1
ATOM 2095 C CA . ILE A 1 279 ? -18.264 13.105 30.147 1.00 91.69 279 ILE A CA 1
ATOM 2096 C C . ILE A 1 279 ? -17.471 13.146 28.838 1.00 91.69 279 ILE A C 1
ATOM 2098 O O . ILE A 1 279 ? -17.599 12.245 28.005 1.00 91.69 279 ILE A O 1
ATOM 2102 N N . HIS A 1 280 ? -16.649 14.177 28.649 1.00 93.06 280 HIS A N 1
ATOM 2103 C CA . HIS A 1 280 ? -15.815 14.333 27.455 1.00 93.06 280 HIS A CA 1
ATOM 2104 C C . HIS A 1 280 ? -14.349 14.200 27.822 1.00 93.06 280 HIS A C 1
ATOM 2106 O O . HIS A 1 280 ? -13.842 14.987 28.610 1.00 93.06 280 HIS A O 1
ATOM 2112 N N . ILE A 1 281 ? -13.655 13.248 27.204 1.00 92.81 281 ILE A N 1
ATOM 2113 C CA . ILE A 1 281 ? -12.203 13.105 27.326 1.00 92.81 281 ILE A CA 1
ATOM 2114 C C . ILE A 1 281 ? -11.574 13.436 25.979 1.00 92.81 281 ILE A C 1
ATOM 2116 O O . ILE A 1 281 ? -11.805 12.765 24.969 1.00 92.81 281 ILE A O 1
ATOM 2120 N N . SER A 1 282 ? -10.749 14.474 25.952 1.00 91.06 282 SER A N 1
ATOM 2121 C CA . SER A 1 282 ? -9.949 14.792 24.780 1.00 91.06 282 SER A CA 1
ATOM 2122 C C . SER A 1 282 ? -8.707 13.896 24.734 1.00 91.06 282 SER A C 1
ATOM 2124 O O . SER A 1 282 ? -8.254 13.368 25.745 1.00 91.06 282 SER A O 1
ATOM 2126 N N . VAL A 1 283 ? -8.134 13.681 23.555 1.00 89.19 283 VAL A N 1
ATOM 2127 C CA . VAL A 1 283 ? -6.811 13.066 23.375 1.00 89.19 283 VAL A CA 1
ATOM 2128 C C . VAL A 1 283 ? -6.065 13.778 22.251 1.00 89.19 283 VAL A C 1
ATOM 2130 O O . VAL A 1 283 ? -6.680 14.298 21.317 1.00 89.19 283 VAL A O 1
ATOM 2133 N N . ASP A 1 284 ? -4.734 13.766 22.280 1.00 81.31 284 ASP A N 1
ATOM 2134 C CA . ASP A 1 284 ? -3.939 14.279 21.156 1.00 81.31 284 ASP A CA 1
ATOM 2135 C C . ASP A 1 284 ? -3.975 13.324 19.958 1.00 81.31 284 ASP A C 1
ATOM 2137 O O . ASP A 1 284 ? -4.103 13.734 18.802 1.00 81.31 284 ASP A O 1
ATOM 2141 N N . ASN A 1 285 ? -3.875 12.021 20.232 1.00 79.81 285 ASN A N 1
ATOM 2142 C CA . ASN A 1 285 ? -3.870 10.966 19.229 1.00 79.81 285 ASN A CA 1
ATOM 2143 C C . ASN A 1 285 ? -4.545 9.704 19.776 1.00 79.81 285 ASN A C 1
ATOM 2145 O O . ASN A 1 285 ? -4.252 9.256 20.881 1.00 79.81 285 ASN A O 1
ATOM 2149 N N . PHE A 1 286 ? -5.396 9.088 18.956 1.00 81.12 286 PHE A N 1
ATOM 2150 C CA . PHE A 1 286 ? -6.104 7.865 19.317 1.00 81.12 286 PHE A CA 1
ATOM 2151 C C . PHE A 1 286 ? -5.219 6.613 19.423 1.00 81.12 286 PHE A C 1
ATOM 2153 O O . PHE A 1 286 ? -5.633 5.615 20.002 1.00 81.12 286 PHE A O 1
ATOM 2160 N N . LEU A 1 287 ? -4.017 6.635 18.838 1.00 71.62 287 LEU A N 1
ATOM 2161 C CA . LEU A 1 287 ? -3.118 5.476 18.829 1.00 71.62 287 LEU A CA 1
ATOM 2162 C C . LEU A 1 287 ? -2.273 5.352 20.096 1.00 71.62 287 LEU A C 1
ATOM 2164 O O . LEU A 1 287 ? -1.843 4.255 20.444 1.00 71.62 287 LEU A O 1
ATOM 2168 N N . ASN A 1 288 ? -1.975 6.468 20.756 1.00 69.88 288 ASN A N 1
ATOM 2169 C CA . ASN A 1 288 ? -1.091 6.470 21.910 1.00 69.88 288 ASN A CA 1
ATOM 2170 C C . ASN A 1 288 ? -1.439 7.650 22.813 1.00 69.88 288 ASN A C 1
ATOM 2172 O O . ASN A 1 288 ? -1.015 8.775 22.558 1.00 69.88 288 ASN A O 1
ATOM 2176 N N . SER A 1 289 ? -2.245 7.381 23.836 1.00 78.19 289 SER A N 1
ATOM 2177 C CA . SER A 1 289 ? -2.593 8.358 24.857 1.00 78.19 289 SER A CA 1
ATOM 2178 C C . SER A 1 289 ? -2.436 7.720 26.239 1.00 78.19 289 SER A C 1
ATOM 2180 O O . SER A 1 289 ? -2.984 6.631 26.452 1.00 78.19 289 SER A O 1
ATOM 2182 N N . PRO A 1 290 ? -1.717 8.370 27.177 1.00 78.44 290 PRO A N 1
ATOM 2183 C CA . PRO A 1 290 ? -1.633 7.905 28.565 1.00 78.44 290 PRO A CA 1
ATOM 2184 C C . PRO A 1 290 ? -3.017 7.859 29.233 1.00 78.44 290 PRO A C 1
ATOM 2186 O O . PRO A 1 290 ? -3.271 6.978 30.054 1.00 78.44 290 PRO A O 1
ATOM 2189 N N . ARG A 1 291 ? -3.955 8.688 28.752 1.00 82.44 291 ARG A N 1
ATOM 2190 C CA . ARG A 1 291 ? -5.346 8.778 29.221 1.00 82.44 291 ARG A CA 1
ATOM 2191 C C . ARG A 1 291 ? -6.107 7.454 29.157 1.00 82.44 291 ARG A C 1
ATOM 2193 O O . ARG A 1 291 ? -7.052 7.251 29.906 1.00 82.44 291 ARG A O 1
ATOM 2200 N N . TYR A 1 292 ? -5.707 6.518 28.290 1.00 85.06 292 TYR A N 1
ATOM 2201 C CA . TYR A 1 292 ? -6.343 5.196 28.241 1.00 85.06 292 TYR A CA 1
ATOM 2202 C C . TYR A 1 292 ? -6.017 4.324 29.448 1.00 85.06 292 TYR A C 1
ATOM 2204 O O . TYR A 1 292 ? -6.870 3.545 29.862 1.00 85.06 292 TYR A O 1
ATOM 2212 N N . GLU A 1 293 ? -4.803 4.428 29.991 1.00 82.62 293 GLU A N 1
ATOM 2213 C CA . GLU A 1 293 ? -4.422 3.695 31.204 1.00 82.62 293 GLU A CA 1
ATOM 2214 C C . GLU A 1 293 ? -5.055 4.326 32.447 1.00 82.62 293 GLU A C 1
ATOM 2216 O O . GLU A 1 293 ? -5.526 3.609 33.325 1.00 82.62 293 GLU A O 1
ATOM 2221 N N . GLU A 1 294 ? -5.140 5.656 32.494 1.00 83.94 294 GLU A N 1
ATOM 2222 C CA . GLU A 1 294 ? -5.859 6.390 33.546 1.00 83.94 294 GLU A CA 1
ATOM 2223 C C . GLU A 1 294 ? -7.340 5.991 33.572 1.00 83.94 294 GLU A C 1
ATOM 2225 O O . GLU A 1 294 ? -7.849 5.545 34.601 1.00 83.94 294 GLU A O 1
ATOM 2230 N N . LEU A 1 295 ? -8.001 6.018 32.408 1.00 85.50 295 LEU A N 1
ATOM 2231 C CA . LEU A 1 295 ? -9.406 5.632 32.278 1.00 85.50 295 LEU A CA 1
ATOM 2232 C C . LEU A 1 295 ? -9.637 4.175 32.703 1.00 85.50 295 LEU A C 1
ATOM 2234 O O . LEU A 1 295 ? -10.594 3.876 33.408 1.00 85.50 295 LEU A O 1
ATOM 2238 N N . LEU A 1 296 ? -8.739 3.265 32.313 1.00 84.62 296 LEU A N 1
ATOM 2239 C CA . LEU A 1 296 ? -8.769 1.868 32.752 1.00 84.62 296 LEU A CA 1
ATOM 2240 C C . LEU A 1 296 ? -8.686 1.729 34.271 1.00 84.62 296 LEU A C 1
ATOM 2242 O O . LEU A 1 296 ? -9.402 0.915 34.848 1.00 84.62 296 LEU A O 1
ATOM 2246 N N . ASN A 1 297 ? -7.795 2.481 34.913 1.00 83.56 297 ASN A N 1
ATOM 2247 C CA . ASN A 1 297 ? -7.595 2.399 36.354 1.00 83.56 297 ASN A CA 1
ATOM 2248 C C . ASN A 1 297 ? -8.798 2.938 37.128 1.00 83.56 297 ASN A C 1
ATOM 2250 O O . ASN A 1 297 ? -9.149 2.353 38.149 1.00 83.56 297 ASN A O 1
ATOM 2254 N N . ASN A 1 298 ? -9.438 4.004 36.646 1.00 81.75 298 ASN A N 1
ATOM 2255 C CA . ASN A 1 298 ? -10.632 4.551 37.287 1.00 81.75 298 ASN A CA 1
ATOM 2256 C C . ASN A 1 298 ? -11.845 3.637 37.094 1.00 81.75 298 ASN A C 1
ATOM 2258 O O . ASN A 1 298 ? -12.468 3.259 38.079 1.00 81.75 298 ASN A O 1
ATOM 2262 N N . LEU A 1 299 ? -12.077 3.131 35.878 1.00 79.44 299 LEU A N 1
ATOM 2263 C CA . LEU A 1 299 ? -13.167 2.179 35.626 1.00 79.44 299 LEU A CA 1
ATOM 2264 C C . LEU A 1 299 ? -13.001 0.860 36.403 1.00 79.44 299 LEU A C 1
ATOM 2266 O O . LEU A 1 299 ? -13.986 0.255 36.807 1.00 79.44 299 LEU A O 1
ATOM 2270 N N . LYS A 1 300 ? -11.763 0.418 36.672 1.00 73.00 300 LYS A N 1
ATOM 2271 C CA . LYS A 1 300 ? -11.504 -0.754 37.531 1.00 73.00 300 LYS A CA 1
ATOM 2272 C C . LYS A 1 300 ? -11.790 -0.529 39.008 1.00 73.00 300 LYS A C 1
ATOM 2274 O O . LYS A 1 300 ? -12.137 -1.489 39.691 1.00 73.00 300 LYS A O 1
ATOM 2279 N N . LYS A 1 301 ? -11.516 0.672 39.526 1.00 60.66 301 LYS A N 1
ATOM 2280 C CA . LYS A 1 301 ? -11.759 0.985 40.942 1.00 60.66 301 LYS A CA 1
ATOM 2281 C C . LYS A 1 301 ? -13.253 0.936 41.243 1.00 60.66 301 LYS A C 1
ATOM 2283 O O . LYS A 1 301 ? -13.617 0.465 42.313 1.00 60.66 301 LYS A O 1
ATOM 2288 N N . ASP A 1 302 ? -14.069 1.335 40.274 1.00 57.47 302 ASP A N 1
ATOM 2289 C CA . ASP A 1 302 ? -15.521 1.379 40.413 1.00 57.47 302 ASP A CA 1
ATOM 2290 C C . ASP A 1 302 ? -16.163 -0.016 40.258 1.00 57.47 302 ASP A C 1
ATOM 2292 O O . ASP A 1 302 ? -17.120 -0.314 40.961 1.00 57.47 302 ASP A O 1
ATOM 2296 N N . ASP A 1 303 ? -15.585 -0.924 39.454 1.00 51.44 303 ASP A N 1
ATOM 2297 C CA . ASP A 1 303 ? -16.008 -2.342 39.369 1.00 51.44 303 ASP A CA 1
ATOM 2298 C C . ASP A 1 303 ? -15.711 -3.160 40.653 1.00 51.44 303 ASP A C 1
ATOM 2300 O O . ASP A 1 303 ? -16.206 -4.279 40.808 1.00 51.44 303 ASP A O 1
ATOM 2304 N N . GLN A 1 304 ? -14.862 -2.654 41.561 1.00 47.88 304 GLN A N 1
ATOM 2305 C CA . GLN A 1 304 ? -14.489 -3.327 42.821 1.00 47.88 304 GLN A CA 1
ATOM 2306 C C . GLN A 1 304 ? -15.010 -2.636 44.093 1.00 47.88 304 GLN A C 1
ATOM 2308 O O . GLN A 1 304 ? -14.667 -3.081 45.194 1.00 47.88 304 GLN A O 1
ATOM 2313 N N . ALA A 1 305 ? -15.806 -1.574 43.955 1.00 40.78 305 ALA A N 1
ATOM 2314 C CA . ALA A 1 305 ? -16.451 -0.853 45.054 1.00 40.78 305 ALA A CA 1
ATOM 2315 C C . ALA A 1 305 ? -17.914 -1.292 45.230 1.00 40.78 305 ALA A C 1
ATOM 2317 O O . ALA A 1 305 ? -18.360 -1.345 46.400 1.00 40.78 305 ALA A O 1
#

InterPro domains:
  IPR003352 Phosphotransferase system, EIIC [PF02378] (16-76)
  IPR003501 Phosphotransferase system, EIIB component, type 2/3 [PF02302] (214-297)
  IPR013011 Phosphotransferase system, EIIB component, type 2 [PS51099] (212-305)
  IPR029503 Phosphotransferase system EIIB component, mannitol-specific [cd05567] (214-299)
  IPR036095 PTS system IIB component-like superfamily [SSF52794] (212-301)
  IPR050893 Sugar Phosphotransferase System (PTS) [PTHR30181] (6-169)